Protein AF-A0A1G1E6M8-F1 (afdb_monomer_lite)

Structure (mmCIF, N/CA/C/O backbone):
data_AF-A0A1G1E6M8-F1
#
_entry.id   AF-A0A1G1E6M8-F1
#
loop_
_atom_site.group_PDB
_atom_site.id
_atom_site.type_symbol
_atom_site.label_atom_id
_atom_site.label_alt_id
_atom_site.label_comp_id
_atom_site.label_asym_id
_atom_site.label_entity_id
_atom_site.label_seq_id
_atom_site.pdbx_PDB_ins_code
_atom_site.Cartn_x
_atom_site.Cartn_y
_atom_site.Cartn_z
_atom_site.occupancy
_atom_site.B_iso_or_equiv
_atom_site.auth_seq_id
_atom_site.auth_comp_id
_atom_site.auth_asym_id
_atom_site.auth_atom_id
_atom_site.pdbx_PDB_model_num
ATOM 1 N N . MET A 1 1 ? -15.176 -53.678 15.858 1.00 48.75 1 MET A N 1
ATOM 2 C CA . MET A 1 1 ? -15.431 -52.289 15.402 1.00 48.75 1 MET A CA 1
ATOM 3 C C . MET A 1 1 ? -14.192 -51.401 15.595 1.00 48.75 1 MET A C 1
ATOM 5 O O . MET A 1 1 ? -14.237 -50.465 16.382 1.00 48.75 1 MET A O 1
ATOM 9 N N . ARG A 1 2 ? -13.054 -51.690 14.939 1.00 51.94 2 ARG A N 1
ATOM 10 C CA . ARG A 1 2 ? -11.859 -50.820 15.059 1.00 51.94 2 ARG A CA 1
ATOM 11 C C . ARG A 1 2 ? -10.856 -50.920 13.895 1.00 51.94 2 ARG A C 1
ATOM 13 O O . ARG A 1 2 ? -9.670 -50.698 14.087 1.00 51.94 2 ARG A O 1
ATOM 20 N N . THR A 1 3 ? -11.324 -51.258 12.695 1.00 49.50 3 THR A N 1
ATOM 21 C CA . THR A 1 3 ? -10.479 -51.377 11.486 1.00 49.50 3 THR A CA 1
ATOM 22 C C . THR A 1 3 ? -10.985 -50.553 10.294 1.00 49.50 3 THR A C 1
ATOM 24 O O . THR A 1 3 ? -10.216 -50.295 9.379 1.00 49.50 3 THR A O 1
ATOM 27 N N . GLY A 1 4 ? -12.228 -50.051 10.323 1.00 44.25 4 GLY A N 1
ATOM 28 C CA . GLY A 1 4 ? -12.807 -49.258 9.224 1.00 44.25 4 GLY A CA 1
ATOM 29 C C . GLY A 1 4 ? -12.427 -47.769 9.201 1.00 44.25 4 GLY A C 1
ATOM 30 O O . GLY A 1 4 ? -12.439 -47.163 8.139 1.00 44.25 4 GLY A O 1
ATOM 31 N N . GLN A 1 5 ? -12.033 -47.174 10.333 1.00 49.50 5 GLN A N 1
ATOM 32 C CA . GLN A 1 5 ? -11.779 -45.722 10.417 1.00 49.50 5 GLN A CA 1
ATOM 33 C C . GLN A 1 5 ? -10.364 -45.287 9.998 1.00 49.50 5 GLN A C 1
ATOM 35 O O . GLN A 1 5 ? -10.127 -44.101 9.793 1.00 49.50 5 GLN A O 1
ATOM 40 N N . LEU A 1 6 ? -9.421 -46.220 9.836 1.00 49.06 6 LEU A N 1
ATOM 41 C CA . LEU A 1 6 ? -8.065 -45.891 9.372 1.00 49.06 6 LEU A CA 1
ATOM 42 C C . LEU A 1 6 ? -7.964 -45.810 7.840 1.00 49.06 6 LEU A C 1
ATOM 44 O O . LEU A 1 6 ? -7.088 -45.120 7.328 1.00 49.06 6 LEU A O 1
ATOM 48 N N . ILE A 1 7 ? -8.876 -46.451 7.101 1.00 52.16 7 ILE A N 1
ATOM 49 C CA . ILE A 1 7 ? -8.830 -46.493 5.630 1.00 52.16 7 ILE A CA 1
ATOM 50 C C . ILE A 1 7 ? -9.413 -45.205 5.015 1.00 52.16 7 ILE A C 1
ATOM 52 O O . ILE A 1 7 ? -8.896 -44.717 4.010 1.00 52.16 7 ILE A O 1
ATOM 56 N N . GLU A 1 8 ? -10.396 -44.568 5.660 1.00 48.62 8 GLU A N 1
ATOM 57 C CA . GLU A 1 8 ? -10.946 -43.285 5.189 1.00 48.62 8 GLU A CA 1
ATOM 58 C C . GLU A 1 8 ? -9.974 -42.103 5.364 1.00 48.62 8 GLU A C 1
ATOM 60 O O . GLU A 1 8 ? -9.960 -41.183 4.543 1.00 48.62 8 GLU A O 1
ATOM 65 N N . GLY A 1 9 ? -9.095 -42.144 6.374 1.00 44.66 9 GLY A N 1
ATOM 66 C CA . GLY A 1 9 ? -8.091 -41.097 6.604 1.00 44.66 9 GLY A CA 1
ATOM 67 C C . GLY A 1 9 ? -6.969 -41.076 5.559 1.00 44.66 9 GLY A C 1
ATOM 68 O O . GLY A 1 9 ? -6.492 -40.006 5.177 1.00 44.66 9 GLY A O 1
ATOM 69 N N . VAL A 1 10 ? -6.577 -42.244 5.039 1.00 52.62 10 VAL A N 1
ATOM 70 C CA . VAL A 1 10 ? -5.487 -42.368 4.052 1.00 52.62 10 VAL A CA 1
ATOM 71 C C . VAL A 1 10 ? -5.951 -41.952 2.648 1.00 52.62 10 VAL A C 1
ATOM 73 O O . VAL A 1 10 ? -5.207 -41.289 1.922 1.00 52.62 10 VAL A O 1
ATOM 76 N N . GLY A 1 11 ? -7.209 -42.233 2.284 1.00 42.31 11 GLY A N 1
ATOM 77 C CA . GLY A 1 11 ? -7.783 -41.826 0.992 1.00 42.31 11 GLY A CA 1
ATOM 78 C C . GLY A 1 11 ? -7.926 -40.306 0.818 1.00 42.31 11 GLY A C 1
ATOM 79 O O . GLY A 1 11 ? -7.753 -39.780 -0.284 1.00 42.31 11 GLY A O 1
ATOM 80 N N . LEU A 1 12 ? -8.172 -39.572 1.907 1.00 49.00 12 LEU A N 1
ATOM 81 C CA . LEU A 1 12 ? -8.313 -38.109 1.896 1.00 49.00 12 LEU A CA 1
ATOM 82 C C . LEU A 1 12 ? -6.972 -37.373 1.742 1.00 49.00 12 LEU A C 1
ATOM 84 O O . LEU A 1 12 ? -6.921 -36.310 1.117 1.00 49.00 12 LEU A O 1
ATOM 88 N N . ILE A 1 13 ? -5.880 -37.961 2.238 1.00 49.50 13 ILE A N 1
ATOM 89 C CA . ILE A 1 13 ? -4.519 -37.438 2.051 1.00 49.50 13 ILE A CA 1
ATOM 90 C C . ILE A 1 13 ? -4.067 -37.653 0.598 1.00 49.50 13 ILE A C 1
ATOM 92 O O . ILE A 1 13 ? -3.530 -36.735 -0.021 1.00 49.50 13 ILE A O 1
ATOM 96 N N . PHE A 1 14 ? -4.381 -38.804 -0.006 1.00 45.44 14 PHE A N 1
ATOM 97 C CA . PHE A 1 14 ? -3.994 -39.096 -1.393 1.00 45.44 14 PHE A CA 1
ATOM 98 C C . PHE A 1 14 ? -4.741 -38.238 -2.432 1.00 45.44 14 PHE A C 1
ATOM 100 O O . PHE A 1 14 ? -4.175 -37.840 -3.456 1.00 45.44 14 PHE A O 1
ATOM 107 N N . ARG A 1 15 ? -5.995 -37.863 -2.144 1.00 48.22 15 ARG A N 1
ATOM 108 C CA . ARG A 1 15 ? -6.807 -37.012 -3.029 1.00 48.22 15 ARG A CA 1
ATOM 109 C C . ARG A 1 15 ? -6.385 -35.534 -3.009 1.00 48.22 15 ARG A C 1
ATOM 111 O O . ARG A 1 15 ? -6.604 -34.839 -3.997 1.00 48.22 15 ARG A O 1
ATOM 118 N N . ARG A 1 16 ? -5.731 -35.057 -1.937 1.00 47.66 16 ARG A N 1
ATOM 119 C CA . ARG A 1 16 ? -5.115 -33.712 -1.864 1.00 47.66 16 ARG A CA 1
ATOM 120 C C . ARG A 1 16 ? -3.721 -33.657 -2.498 1.00 47.66 16 ARG A C 1
ATOM 122 O O . ARG A 1 16 ? -3.392 -32.649 -3.118 1.00 47.66 16 ARG A O 1
ATOM 129 N N . SER A 1 17 ? -2.946 -34.739 -2.430 1.00 47.09 17 SER A N 1
ATOM 130 C CA . SER A 1 17 ? -1.613 -34.811 -3.050 1.00 47.09 17 SER A CA 1
ATOM 131 C C . SER A 1 17 ? -1.646 -34.873 -4.581 1.00 47.09 17 SER A C 1
ATOM 133 O O . SER A 1 17 ? -0.714 -34.397 -5.224 1.00 47.09 17 SER A O 1
ATOM 135 N N . SER A 1 18 ? -2.736 -35.370 -5.183 1.00 46.81 18 SER A N 1
ATOM 136 C CA . SER A 1 18 ? -2.877 -35.390 -6.650 1.00 46.81 18 SER A CA 1
ATOM 137 C C . SER A 1 18 ? -2.927 -33.988 -7.268 1.00 46.81 18 SER A C 1
ATOM 139 O O . SER A 1 18 ? -2.384 -33.797 -8.345 1.00 46.81 18 SER A O 1
ATOM 141 N N . TRP A 1 19 ? -3.478 -32.978 -6.583 1.00 49.50 19 TRP A N 1
ATOM 142 C CA . TRP A 1 19 ? -3.521 -31.600 -7.104 1.00 49.50 19 TRP A CA 1
ATOM 143 C C . TRP A 1 19 ? -2.178 -30.870 -6.986 1.00 49.50 19 TRP A C 1
ATOM 145 O O . TRP A 1 19 ? -1.848 -30.047 -7.835 1.00 49.50 19 TRP A O 1
ATOM 155 N N . VAL A 1 20 ? -1.372 -31.205 -5.973 1.00 52.78 20 VAL A N 1
ATOM 156 C CA . VAL A 1 20 ? -0.023 -30.640 -5.798 1.00 52.78 20 VAL A CA 1
ATOM 157 C C . VAL A 1 20 ? 0.948 -31.245 -6.816 1.00 52.78 20 VAL A C 1
ATOM 159 O O . VAL A 1 20 ? 1.734 -30.521 -7.418 1.00 52.78 20 VAL A O 1
ATOM 162 N N . ILE A 1 21 ? 0.839 -32.549 -7.090 1.00 53.56 21 ILE A N 1
ATOM 163 C CA . ILE A 1 21 ? 1.656 -33.227 -8.109 1.00 53.56 21 ILE A CA 1
ATOM 164 C C . ILE A 1 21 ? 1.209 -32.829 -9.530 1.00 53.56 21 ILE A C 1
ATOM 166 O O . ILE A 1 21 ? 2.061 -32.628 -10.394 1.00 53.56 21 ILE A O 1
ATOM 170 N N . PHE A 1 22 ? -0.091 -32.607 -9.769 1.00 49.53 22 PHE A N 1
ATOM 171 C CA . PHE A 1 22 ? -0.602 -32.078 -11.045 1.00 49.53 22 PHE A CA 1
ATOM 172 C C . PHE A 1 22 ? -0.176 -30.615 -11.287 1.00 49.53 22 PHE A C 1
ATOM 174 O O . PHE A 1 22 ? 0.137 -30.238 -12.411 1.00 49.53 22 PHE A O 1
ATOM 181 N N . GLY A 1 23 ? -0.066 -29.799 -10.230 1.00 48.62 23 GLY A N 1
ATOM 182 C CA . GLY A 1 23 ? 0.465 -28.432 -10.317 1.00 48.62 23 GLY A CA 1
ATOM 183 C C . GLY A 1 23 ? 1.977 -28.365 -10.572 1.00 48.62 23 GLY A C 1
ATOM 184 O O . GLY A 1 23 ? 2.436 -27.517 -11.334 1.00 48.62 23 GLY A O 1
ATOM 185 N N . ILE A 1 24 ? 2.758 -29.281 -9.989 1.00 53.19 24 ILE A N 1
ATOM 186 C CA . ILE A 1 24 ? 4.214 -29.351 -10.206 1.00 53.19 24 ILE A CA 1
ATOM 187 C C . ILE A 1 24 ? 4.537 -29.897 -11.607 1.00 53.19 24 ILE A C 1
ATOM 189 O O . ILE A 1 24 ? 5.426 -29.372 -12.272 1.00 53.19 24 ILE A O 1
ATOM 193 N N . THR A 1 25 ? 3.773 -30.874 -12.105 1.00 51.44 25 THR A N 1
ATOM 194 C CA . THR A 1 25 ? 3.967 -31.441 -13.455 1.00 51.44 25 THR A CA 1
ATOM 195 C C . THR A 1 25 ? 3.541 -30.491 -14.580 1.00 51.44 25 THR A C 1
ATOM 197 O O . THR A 1 25 ? 4.207 -30.460 -15.613 1.00 51.44 25 THR A O 1
ATOM 200 N N . LEU A 1 26 ? 2.530 -29.634 -14.377 1.00 48.28 26 LEU A N 1
ATOM 201 C CA . LEU A 1 26 ? 2.165 -28.597 -15.356 1.00 48.28 26 LEU A CA 1
ATOM 202 C C . LEU A 1 26 ? 3.203 -27.457 -15.429 1.00 48.28 26 LEU A C 1
ATOM 204 O O . LEU A 1 26 ? 3.409 -26.875 -16.492 1.00 48.28 26 LEU A O 1
ATOM 208 N N . SER A 1 27 ? 3.907 -27.183 -14.324 1.00 47.78 27 SER A N 1
ATOM 209 C CA . SER A 1 27 ? 4.988 -26.186 -14.272 1.00 47.78 27 SER A CA 1
ATOM 210 C C . SER A 1 27 ? 6.258 -26.658 -15.000 1.00 47.78 27 SER A C 1
ATOM 212 O O . SER A 1 27 ? 6.993 -25.856 -15.572 1.00 47.78 27 SER A O 1
ATOM 214 N N . SER A 1 28 ? 6.497 -27.974 -15.061 1.00 49.84 28 SER A N 1
ATOM 215 C CA . SER A 1 28 ? 7.634 -28.554 -15.791 1.00 49.84 28 SER A CA 1
ATOM 216 C C . SER A 1 28 ? 7.428 -28.630 -17.310 1.00 49.84 28 SER A C 1
ATOM 218 O O . SER A 1 28 ? 8.410 -28.659 -18.047 1.00 49.84 28 SER A O 1
ATOM 220 N N . ILE A 1 29 ? 6.182 -28.619 -17.800 1.00 48.88 29 ILE A N 1
ATOM 221 C CA . ILE A 1 29 ? 5.875 -28.674 -19.244 1.00 48.88 29 ILE A CA 1
ATOM 222 C C . ILE A 1 29 ? 6.150 -27.326 -19.940 1.00 48.88 29 ILE A C 1
ATOM 224 O O . ILE A 1 29 ? 6.486 -27.300 -21.121 1.00 48.88 29 ILE A O 1
ATOM 228 N N . PHE A 1 30 ? 6.127 -26.208 -19.207 1.00 49.06 30 PHE A N 1
ATOM 229 C CA . PHE A 1 30 ? 6.479 -24.888 -19.751 1.00 49.06 30 PHE A CA 1
ATOM 230 C C . PHE A 1 30 ? 7.990 -24.616 -19.847 1.00 49.06 30 PHE A C 1
ATOM 232 O O . PHE A 1 30 ? 8.382 -23.637 -20.478 1.00 49.06 30 PHE A O 1
ATOM 239 N N . LEU A 1 31 ? 8.845 -25.473 -19.274 1.00 52.03 31 LEU A N 1
ATOM 240 C CA . LEU A 1 31 ? 10.308 -25.322 -19.331 1.00 52.03 31 LEU A CA 1
ATOM 241 C C . LEU A 1 31 ? 10.944 -25.877 -20.618 1.00 52.03 31 LEU A C 1
ATOM 243 O O . LEU A 1 31 ? 12.135 -25.673 -20.833 1.00 52.03 31 LEU A O 1
ATOM 247 N N . PHE A 1 32 ? 10.172 -26.550 -21.479 1.00 52.19 32 PHE A N 1
ATOM 248 C CA . PHE A 1 32 ? 10.683 -27.198 -22.696 1.00 52.19 32 PHE A CA 1
ATOM 249 C C . PHE A 1 32 ? 10.074 -26.680 -24.001 1.00 52.19 32 PHE A C 1
ATOM 251 O O . PHE A 1 32 ? 10.386 -27.213 -25.064 1.00 52.19 32 PHE A O 1
ATOM 258 N N . LEU A 1 33 ? 9.236 -25.641 -23.957 1.00 45.84 33 LEU A N 1
ATOM 259 C CA . LEU A 1 33 ? 8.824 -24.978 -25.189 1.00 45.84 33 LEU A CA 1
ATOM 260 C C . LEU A 1 33 ? 9.963 -24.058 -25.647 1.00 45.84 33 LEU A C 1
ATOM 262 O O . LEU A 1 33 ? 10.323 -23.143 -24.900 1.00 45.84 33 LEU A O 1
ATOM 266 N N . PRO A 1 34 ? 10.546 -24.276 -26.840 1.00 42.47 34 PRO A N 1
ATOM 267 C CA . PRO A 1 34 ? 11.489 -23.329 -27.404 1.00 42.47 34 PRO A CA 1
ATOM 268 C C . PRO A 1 34 ? 10.757 -21.998 -27.567 1.00 42.47 34 PRO A C 1
ATOM 270 O O . PRO A 1 34 ? 9.821 -21.873 -28.354 1.00 42.47 34 PRO A O 1
ATOM 273 N N . VAL A 1 35 ? 11.149 -21.002 -26.776 1.00 51.53 35 VAL A N 1
ATOM 274 C CA . VAL A 1 35 ? 10.768 -19.623 -27.053 1.00 51.53 35 VAL A CA 1
ATOM 275 C C . VAL A 1 35 ? 11.555 -19.248 -28.294 1.00 51.53 35 VAL A C 1
ATOM 277 O O . VAL A 1 35 ? 12.783 -19.203 -28.242 1.00 51.53 35 VAL A O 1
ATOM 280 N N . GLU A 1 36 ? 10.865 -19.019 -29.409 1.00 42.00 36 GLU A N 1
ATOM 281 C CA . GLU A 1 36 ? 11.478 -18.365 -30.557 1.00 42.00 36 GLU A CA 1
ATOM 282 C C . GLU A 1 36 ? 12.110 -17.060 -30.063 1.00 42.00 36 GLU A C 1
ATOM 284 O O . GLU A 1 36 ? 11.424 -16.118 -29.660 1.00 42.00 36 GLU A O 1
ATOM 289 N N . THR A 1 37 ? 13.439 -17.013 -30.027 1.00 39.22 37 THR A N 1
ATOM 290 C CA . THR A 1 37 ? 14.177 -15.778 -29.788 1.00 39.22 37 THR A CA 1
ATOM 291 C C . THR A 1 37 ? 14.157 -14.993 -31.087 1.00 39.22 37 THR A C 1
ATOM 293 O O . THR A 1 37 ? 15.132 -14.973 -31.837 1.00 39.22 37 THR A O 1
ATOM 296 N N . ALA A 1 38 ? 13.018 -14.373 -31.374 1.00 41.62 38 ALA A N 1
ATOM 297 C CA . ALA A 1 38 ? 12.964 -13.309 -32.350 1.00 41.62 38 ALA A CA 1
ATOM 298 C C . ALA A 1 38 ? 13.755 -12.130 -31.772 1.00 41.62 38 ALA A C 1
ATOM 300 O O . ALA A 1 38 ? 13.407 -11.579 -30.724 1.00 41.62 38 ALA A O 1
ATOM 301 N N . SER A 1 39 ? 14.833 -11.722 -32.441 1.00 49.41 39 SER A N 1
ATOM 302 C CA . SER A 1 39 ? 15.303 -10.347 -32.307 1.00 49.41 39 SER A CA 1
ATOM 303 C C . SER A 1 39 ? 14.163 -9.461 -32.807 1.00 49.41 39 SER A C 1
ATOM 305 O O . SER A 1 39 ? 13.964 -9.348 -34.015 1.00 49.41 39 SER A O 1
ATOM 307 N N . HIS A 1 40 ? 13.351 -8.941 -31.887 1.00 47.78 40 HIS A N 1
ATOM 308 C CA . HIS A 1 40 ? 12.136 -8.202 -32.213 1.00 47.78 40 HIS A CA 1
ATOM 309 C C . HIS A 1 40 ? 12.465 -7.046 -33.181 1.00 47.78 40 HIS A C 1
ATOM 311 O O . HIS A 1 40 ? 13.224 -6.145 -32.798 1.00 47.78 40 HIS A O 1
ATOM 317 N N . PRO A 1 41 ? 11.930 -7.050 -34.420 1.00 53.28 41 PRO A N 1
ATOM 318 C CA . PRO A 1 41 ? 12.090 -5.958 -35.383 1.00 53.28 41 PRO A CA 1
ATOM 319 C C . PRO A 1 41 ? 11.685 -4.596 -34.801 1.00 53.28 41 PRO A C 1
ATOM 321 O O . PRO A 1 41 ? 12.176 -3.560 -35.248 1.00 53.28 41 PRO A O 1
ATOM 324 N N . GLU A 1 42 ? 10.852 -4.586 -33.753 1.00 52.50 42 GLU A N 1
ATOM 325 C CA . GLU A 1 42 ? 10.483 -3.390 -32.998 1.00 52.50 42 GLU A CA 1
ATOM 326 C C . GLU A 1 42 ? 11.688 -2.599 -32.455 1.00 52.50 42 GLU A C 1
ATOM 328 O O . GLU A 1 42 ? 11.654 -1.369 -32.479 1.00 52.50 42 GLU A O 1
ATOM 333 N N . TYR A 1 43 ? 12.778 -3.250 -32.020 1.00 53.09 43 TYR A N 1
ATOM 334 C CA . TYR A 1 43 ? 13.970 -2.537 -31.526 1.00 53.09 43 TYR A CA 1
ATOM 335 C C . TYR A 1 43 ? 14.715 -1.789 -32.638 1.00 53.09 43 TYR A C 1
ATOM 337 O O . TYR A 1 43 ? 15.303 -0.736 -32.384 1.00 53.09 43 TYR A O 1
ATOM 345 N N . ALA A 1 44 ? 14.676 -2.310 -33.868 1.00 56.97 44 ALA A N 1
ATOM 346 C CA . ALA A 1 44 ? 15.261 -1.653 -35.034 1.00 56.97 44 ALA A CA 1
ATOM 347 C C . ALA A 1 44 ? 14.402 -0.463 -35.500 1.00 56.97 44 ALA A C 1
ATOM 349 O O . ALA A 1 44 ? 14.946 0.563 -35.900 1.00 56.97 44 ALA A O 1
ATOM 350 N N . ILE A 1 45 ? 13.072 -0.560 -35.377 1.00 60.69 45 ILE A N 1
ATOM 351 C CA . ILE A 1 45 ? 12.128 0.505 -35.757 1.00 60.69 45 ILE A CA 1
ATOM 352 C C . ILE A 1 45 ? 12.161 1.684 -34.764 1.00 60.69 45 ILE A C 1
ATOM 354 O O . ILE A 1 45 ? 11.980 2.832 -35.170 1.00 60.69 45 ILE A O 1
ATOM 358 N N . GLN A 1 46 ? 12.451 1.446 -33.477 1.00 61.34 46 GLN A N 1
ATOM 359 C CA . GLN A 1 46 ? 12.445 2.488 -32.434 1.00 61.34 46 GLN A CA 1
ATOM 360 C C . GLN A 1 46 ? 13.436 3.637 -32.661 1.00 61.34 46 GLN A C 1
ATOM 362 O O . GLN A 1 46 ? 13.202 4.749 -32.187 1.00 61.34 46 GLN A O 1
ATOM 367 N N . THR A 1 47 ? 14.548 3.399 -33.355 1.00 67.81 47 THR A N 1
ATOM 368 C CA . THR A 1 47 ? 15.561 4.443 -33.578 1.00 67.81 47 THR A CA 1
ATOM 369 C C . THR A 1 47 ? 15.207 5.353 -34.758 1.00 67.81 47 THR A C 1
ATOM 371 O O . THR A 1 47 ? 15.735 6.466 -34.854 1.00 67.81 47 THR A O 1
ATOM 374 N N . ASN A 1 48 ? 14.317 4.895 -35.651 1.00 75.88 48 ASN A N 1
ATOM 375 C CA . ASN A 1 48 ? 14.030 5.507 -36.950 1.00 75.88 48 ASN A CA 1
ATOM 376 C C . ASN A 1 48 ? 15.314 5.879 -37.729 1.00 75.88 48 ASN A C 1
ATOM 378 O O . ASN A 1 48 ? 15.354 6.889 -38.431 1.00 75.88 48 ASN A O 1
ATOM 382 N N . GLN A 1 49 ? 16.393 5.110 -37.533 1.00 78.88 49 GLN A N 1
ATOM 383 C CA . GLN A 1 49 ? 17.674 5.282 -38.219 1.00 78.88 49 GLN A CA 1
ATOM 384 C C . GLN A 1 49 ? 17.825 4.219 -39.315 1.00 78.88 49 GLN A C 1
ATOM 386 O O . GLN A 1 49 ? 17.366 3.089 -39.126 1.00 78.88 49 GLN A O 1
ATOM 391 N N . PRO A 1 50 ? 18.488 4.534 -40.443 1.00 84.00 50 PRO A N 1
ATOM 392 C CA . PRO A 1 50 ? 18.836 3.520 -41.432 1.00 84.00 50 PRO A CA 1
ATOM 393 C C . PRO A 1 50 ? 19.827 2.506 -40.835 1.00 84.00 50 PRO A C 1
ATOM 395 O O . PRO A 1 50 ? 20.560 2.822 -39.894 1.00 84.00 50 PRO A O 1
ATOM 398 N N . CYS A 1 51 ? 19.883 1.289 -41.384 1.00 82.81 51 CYS A N 1
ATOM 399 C CA . CYS A 1 51 ? 20.735 0.211 -40.865 1.00 82.81 51 CYS A CA 1
ATOM 400 C C . CYS A 1 51 ? 22.227 0.593 -40.800 1.00 82.81 51 CYS A C 1
ATOM 402 O O . CYS A 1 51 ? 22.899 0.268 -39.817 1.00 82.81 51 CYS A O 1
ATOM 404 N N . GLU A 1 52 ? 22.714 1.365 -41.776 1.00 84.12 52 GLU A N 1
ATOM 405 C CA . GLU A 1 52 ? 24.074 1.933 -41.809 1.00 84.12 52 GLU A CA 1
ATOM 406 C C . GLU A 1 52 ? 24.391 2.857 -40.616 1.00 84.12 52 GLU A C 1
ATOM 408 O O . GLU A 1 52 ? 25.552 3.068 -40.269 1.00 84.12 52 GLU A O 1
ATOM 413 N N . GLY A 1 53 ? 23.368 3.379 -39.929 1.00 83.62 53 GLY A N 1
ATOM 414 C CA . GLY A 1 53 ? 23.536 4.183 -38.720 1.00 83.62 53 GLY A CA 1
ATOM 415 C C . GLY A 1 53 ? 24.164 3.396 -37.565 1.00 83.62 53 GLY A C 1
ATOM 416 O O . GLY A 1 53 ? 24.899 3.971 -36.762 1.00 83.62 53 GLY A O 1
ATOM 417 N N . CYS A 1 54 ? 23.946 2.078 -37.508 1.00 83.69 54 CYS A N 1
ATOM 418 C CA . CYS A 1 54 ? 24.452 1.200 -36.445 1.00 83.69 54 CYS A CA 1
ATOM 419 C C . CYS A 1 54 ? 25.390 0.090 -36.950 1.00 83.69 54 CYS A C 1
ATOM 421 O O . CYS A 1 54 ? 26.222 -0.397 -36.182 1.00 83.69 54 CYS A O 1
ATOM 423 N N . HIS A 1 55 ? 25.281 -0.308 -38.217 1.00 86.50 55 HIS A N 1
ATOM 424 C CA . HIS A 1 55 ? 26.056 -1.393 -38.820 1.00 86.50 55 HIS A CA 1
ATOM 425 C C . HIS A 1 55 ? 27.065 -0.865 -39.843 1.00 86.50 55 HIS A C 1
ATOM 427 O O . HIS A 1 55 ? 26.887 0.209 -40.409 1.00 86.50 55 HIS A O 1
ATOM 433 N N . ILE A 1 56 ? 28.146 -1.620 -40.063 1.00 87.69 56 ILE A N 1
ATOM 434 C CA . ILE A 1 56 ? 29.089 -1.343 -41.160 1.00 87.69 56 ILE A CA 1
ATOM 435 C C . ILE A 1 56 ? 28.449 -1.690 -42.515 1.00 87.69 56 ILE A C 1
ATOM 437 O O . ILE A 1 56 ? 28.695 -1.001 -43.500 1.00 87.69 56 ILE A O 1
ATOM 441 N N . ASP A 1 57 ? 27.629 -2.745 -42.557 1.00 84.56 57 ASP A N 1
ATOM 442 C CA . ASP A 1 57 ? 26.896 -3.164 -43.753 1.00 84.56 57 ASP A CA 1
ATOM 443 C C . ASP A 1 57 ? 25.599 -2.338 -43.919 1.00 84.56 57 ASP A C 1
ATOM 445 O O . ASP A 1 57 ? 24.758 -2.346 -43.009 1.00 84.56 57 ASP A O 1
ATOM 449 N N . PRO A 1 58 ? 25.392 -1.655 -45.064 1.00 82.19 58 PRO A N 1
ATOM 450 C CA . PRO A 1 58 ? 24.150 -0.942 -45.364 1.00 82.19 58 PRO A CA 1
ATOM 451 C C . PRO A 1 58 ? 22.904 -1.839 -45.395 1.00 82.19 58 PRO A C 1
ATOM 453 O O . PRO A 1 58 ? 21.803 -1.359 -45.128 1.00 82.19 58 PRO A O 1
ATOM 456 N N . GLY A 1 59 ? 23.064 -3.135 -45.689 1.00 77.81 59 GLY A N 1
ATOM 457 C CA . GLY A 1 59 ? 21.994 -4.137 -45.646 1.00 77.81 59 GLY A CA 1
ATOM 458 C C . GLY A 1 59 ? 21.553 -4.525 -44.228 1.00 77.81 59 GLY A C 1
ATOM 459 O O . GLY A 1 59 ? 20.545 -5.215 -44.073 1.00 77.81 59 GLY A O 1
ATOM 460 N N . GLY A 1 60 ? 22.265 -4.058 -43.195 1.00 74.94 60 GLY A N 1
ATOM 461 C CA . GLY A 1 60 ? 22.020 -4.405 -41.798 1.00 74.94 60 GLY A CA 1
ATOM 462 C C . GLY A 1 60 ? 22.572 -5.776 -41.402 1.00 74.94 60 GLY A C 1
ATOM 463 O O . GLY A 1 60 ? 22.984 -6.583 -42.230 1.00 74.94 60 GLY A O 1
ATOM 464 N N . GLY A 1 61 ? 22.599 -6.042 -40.094 1.00 69.88 61 GLY A N 1
ATOM 465 C CA . GLY A 1 61 ? 23.254 -7.240 -39.564 1.00 69.88 61 GLY A CA 1
ATOM 466 C C . GLY A 1 61 ? 24.787 -7.150 -39.615 1.00 69.88 61 GLY A C 1
ATOM 467 O O . GLY A 1 61 ? 25.372 -6.149 -40.023 1.00 69.88 61 GLY A O 1
ATOM 468 N N . GLY A 1 62 ? 25.474 -8.170 -39.100 1.00 77.31 62 GLY A N 1
ATOM 469 C CA . GLY A 1 62 ? 26.941 -8.178 -39.050 1.00 77.31 62 GLY A CA 1
ATOM 470 C C . GLY A 1 62 ? 27.546 -7.211 -38.018 1.00 77.31 62 GLY A C 1
ATOM 471 O O . GLY A 1 62 ? 26.946 -6.924 -36.981 1.00 77.31 62 GLY A O 1
ATOM 472 N N . ILE A 1 63 ? 28.778 -6.755 -38.269 1.00 87.88 63 ILE A N 1
ATOM 473 C CA . ILE A 1 63 ? 29.601 -6.004 -37.305 1.00 87.88 63 ILE A CA 1
ATOM 474 C C . ILE A 1 63 ? 29.042 -4.585 -37.096 1.00 87.88 63 ILE A C 1
ATOM 476 O O . ILE A 1 63 ? 28.724 -3.876 -38.054 1.00 87.88 63 ILE A O 1
ATOM 480 N N . LEU A 1 64 ? 28.947 -4.165 -35.831 1.00 87.44 64 LEU A N 1
ATOM 481 C CA . LEU A 1 64 ? 28.520 -2.817 -35.453 1.00 87.44 64 LEU A CA 1
ATOM 482 C C . LEU A 1 64 ? 29.618 -1.786 -35.739 1.00 87.44 64 LEU A C 1
ATOM 484 O O . LEU A 1 64 ? 30.803 -2.041 -35.520 1.00 87.44 64 LEU A O 1
ATOM 488 N N . ASN A 1 65 ? 29.212 -0.595 -36.178 1.00 90.00 65 ASN A N 1
ATOM 489 C CA . ASN A 1 65 ? 30.102 0.563 -36.234 1.00 90.00 65 ASN A CA 1
ATOM 490 C C . ASN A 1 65 ? 30.250 1.199 -34.828 1.00 90.00 65 ASN A C 1
ATOM 492 O O . ASN A 1 65 ? 29.647 0.746 -33.853 1.00 90.00 65 ASN A O 1
ATOM 496 N N . SER A 1 66 ? 31.043 2.266 -34.688 1.00 90.06 66 SER A N 1
ATOM 497 C CA . SER A 1 66 ? 31.268 2.923 -33.386 1.00 90.06 66 SER A CA 1
ATOM 498 C C . SER A 1 66 ? 29.988 3.491 -32.755 1.00 90.06 66 SER A C 1
ATOM 500 O O . SER A 1 66 ? 29.855 3.489 -31.528 1.00 90.06 66 SER A O 1
ATOM 502 N N . THR A 1 67 ? 29.031 3.934 -33.573 1.00 87.94 67 THR A N 1
ATOM 503 C CA . THR A 1 67 ? 27.711 4.413 -33.142 1.00 87.94 67 THR A CA 1
ATOM 504 C C . THR A 1 67 ? 26.860 3.258 -32.621 1.00 87.94 67 THR A C 1
ATOM 506 O O . THR A 1 67 ? 26.337 3.343 -31.510 1.00 87.94 67 THR A O 1
ATOM 509 N N . GLY A 1 68 ? 26.779 2.151 -33.361 1.00 87.12 68 GLY A N 1
ATOM 510 C CA . GLY A 1 68 ? 26.078 0.937 -32.941 1.00 87.12 68 GLY A CA 1
ATOM 511 C C . GLY A 1 68 ? 26.675 0.326 -31.672 1.00 87.12 68 GLY A C 1
ATOM 512 O O . GLY A 1 68 ? 25.944 -0.059 -30.758 1.00 87.12 68 GLY A O 1
ATOM 513 N N . GLU A 1 69 ? 28.003 0.327 -31.550 1.00 88.44 69 GLU A N 1
ATOM 514 C CA . GLU A 1 69 ? 28.702 -0.132 -30.349 1.00 88.44 69 GLU A CA 1
ATOM 515 C C . GLU A 1 69 ? 28.413 0.779 -29.144 1.00 88.44 69 GLU A C 1
ATOM 517 O O . GLU A 1 69 ? 28.154 0.304 -28.034 1.00 88.44 69 GLU A O 1
ATOM 522 N N . ALA A 1 70 ? 28.380 2.099 -29.349 1.00 86.56 70 ALA A N 1
ATOM 523 C CA . ALA A 1 70 ? 27.996 3.054 -28.313 1.00 86.56 70 ALA A CA 1
ATOM 524 C C . ALA A 1 70 ? 26.517 2.911 -27.911 1.00 86.56 70 ALA A C 1
ATOM 526 O O . ALA A 1 70 ? 26.203 2.996 -26.725 1.00 86.56 70 ALA A O 1
ATOM 527 N N . PHE A 1 71 ? 25.616 2.645 -28.859 1.00 84.38 71 PHE A N 1
ATOM 528 C CA . PHE A 1 71 ? 24.205 2.361 -28.593 1.00 84.38 71 PHE A CA 1
ATOM 529 C C . PHE A 1 71 ? 24.041 1.086 -27.754 1.00 84.38 71 PHE A C 1
ATOM 531 O O . PHE A 1 71 ? 23.375 1.109 -26.716 1.00 84.38 71 PHE A O 1
ATOM 538 N N . ARG A 1 72 ? 24.727 0.001 -28.138 1.00 82.69 72 ARG A N 1
ATOM 539 C CA . ARG A 1 72 ? 24.732 -1.282 -27.420 1.00 82.69 72 ARG A CA 1
ATOM 540 C C . ARG A 1 72 ? 25.270 -1.140 -25.995 1.00 82.69 72 ARG A C 1
ATOM 542 O O . ARG A 1 72 ? 24.620 -1.545 -25.031 1.00 82.69 72 ARG A O 1
ATOM 549 N N . THR A 1 73 ? 26.440 -0.523 -25.837 1.00 83.00 73 THR A N 1
ATOM 550 C CA . THR A 1 73 ? 27.126 -0.396 -24.534 1.00 83.00 73 THR A CA 1
ATOM 551 C C . THR A 1 73 ? 26.483 0.628 -23.591 1.00 83.00 73 THR A C 1
ATOM 553 O O . THR A 1 73 ? 26.665 0.542 -22.370 1.00 83.00 73 THR A O 1
ATOM 556 N N . ARG A 1 74 ? 25.698 1.579 -24.122 1.00 83.81 74 ARG A N 1
ATOM 557 C CA . ARG A 1 74 ? 24.996 2.619 -23.344 1.00 83.81 74 ARG A CA 1
ATOM 558 C C . ARG A 1 74 ? 23.496 2.366 -23.180 1.00 83.81 74 ARG A C 1
ATOM 560 O O . ARG A 1 74 ? 22.746 3.286 -22.861 1.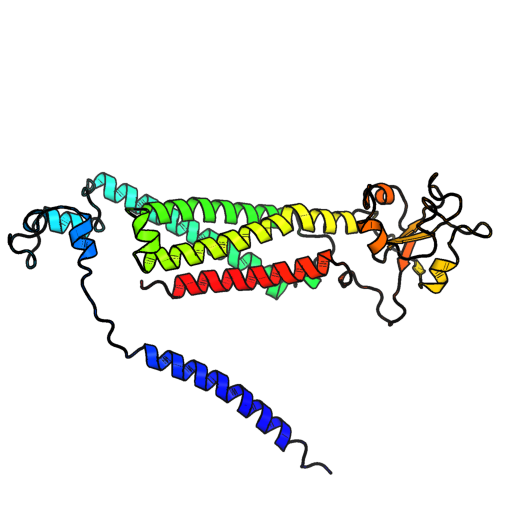00 83.81 74 ARG A O 1
ATOM 567 N N . GLY A 1 75 ? 23.066 1.111 -23.320 1.00 73.75 75 GLY A N 1
ATOM 568 C CA . GLY A 1 75 ? 21.739 0.671 -22.887 1.00 73.75 75 GLY A CA 1
ATOM 569 C C . GLY A 1 75 ? 20.629 0.826 -23.925 1.00 73.75 75 GLY A C 1
ATOM 570 O O . GLY A 1 75 ? 19.481 1.004 -23.528 1.00 73.75 75 GLY A O 1
ATOM 571 N N . HIS A 1 76 ? 20.962 0.735 -25.217 1.00 77.25 76 HIS A N 1
ATOM 572 C CA . HIS A 1 76 ? 20.017 0.664 -26.338 1.00 77.25 76 HIS A CA 1
ATOM 573 C C . HIS A 1 76 ? 19.007 1.824 -26.373 1.00 77.25 76 HIS A C 1
ATOM 575 O O . HIS A 1 76 ? 17.827 1.627 -26.656 1.00 77.25 76 HIS A O 1
ATOM 581 N N . ARG A 1 77 ? 19.460 3.047 -26.060 1.00 75.50 77 ARG A N 1
ATOM 582 C CA . ARG A 1 77 ? 18.640 4.265 -26.148 1.00 75.50 77 ARG A CA 1
ATOM 583 C C . ARG A 1 77 ? 19.132 5.216 -27.214 1.00 75.50 77 ARG A C 1
ATOM 585 O O . ARG A 1 77 ? 20.334 5.453 -27.338 1.00 75.50 77 ARG A O 1
ATOM 592 N N . TRP A 1 78 ? 18.171 5.795 -27.923 1.00 76.31 78 TRP A N 1
ATOM 593 C CA . TRP A 1 78 ? 18.389 6.814 -28.935 1.00 76.31 78 TRP A CA 1
ATOM 594 C C . TRP A 1 78 ? 17.703 8.131 -28.527 1.00 76.31 78 TRP A C 1
ATOM 596 O O . TRP A 1 78 ? 16.572 8.076 -28.043 1.00 76.31 78 TRP A O 1
ATOM 606 N N . PRO A 1 79 ? 18.335 9.307 -28.716 1.00 84.50 79 PRO A N 1
ATOM 607 C CA . PRO A 1 79 ? 19.722 9.506 -29.148 1.00 84.50 79 PRO A CA 1
ATOM 608 C C . PRO A 1 79 ? 20.732 8.992 -28.110 1.00 84.50 79 PRO A C 1
ATOM 610 O O . PRO A 1 79 ? 20.455 8.978 -26.910 1.00 84.50 79 PRO A O 1
ATOM 613 N N . ILE A 1 80 ? 21.909 8.556 -28.571 1.00 84.56 80 ILE A N 1
ATOM 614 C CA . ILE A 1 80 ? 22.925 7.947 -27.700 1.00 84.56 80 ILE A CA 1
ATOM 615 C C . ILE A 1 80 ? 23.434 8.995 -26.695 1.00 84.56 80 ILE A C 1
ATOM 617 O O . ILE A 1 80 ? 24.006 10.010 -27.105 1.00 84.56 80 ILE A O 1
ATOM 621 N N . PRO A 1 81 ? 23.301 8.765 -25.377 1.00 83.75 81 PRO A N 1
ATOM 622 C CA . PRO A 1 81 ? 23.783 9.710 -24.381 1.00 83.75 81 PRO A CA 1
ATOM 623 C C . PRO A 1 81 ? 25.310 9.828 -24.420 1.00 83.75 81 PRO A C 1
ATOM 625 O O . PRO A 1 81 ? 26.032 8.860 -24.693 1.00 83.75 81 PRO A O 1
ATOM 628 N N . THR A 1 82 ? 25.830 11.013 -24.086 1.00 87.81 82 THR A N 1
ATOM 629 C CA . THR A 1 82 ? 27.275 11.202 -23.880 1.00 87.81 82 THR A CA 1
ATOM 630 C C . THR A 1 82 ? 27.768 10.293 -22.751 1.00 87.81 82 THR A C 1
ATOM 632 O O . THR A 1 82 ? 27.011 9.960 -21.839 1.00 87.81 82 THR A O 1
ATOM 635 N N . ALA A 1 83 ? 29.047 9.898 -22.769 1.00 84.19 83 ALA A N 1
ATOM 636 C CA . ALA A 1 83 ? 29.594 8.987 -21.756 1.00 84.19 83 ALA A CA 1
ATOM 637 C C . ALA A 1 83 ? 29.366 9.499 -20.320 1.00 84.19 83 ALA A C 1
ATOM 639 O O . ALA A 1 83 ? 28.942 8.743 -19.449 1.00 84.19 83 ALA A O 1
ATOM 640 N N . ARG A 1 84 ? 29.561 10.807 -20.093 1.00 86.06 84 ARG A N 1
ATOM 641 C CA . ARG A 1 84 ? 29.288 11.455 -18.804 1.00 86.06 84 ARG A CA 1
ATOM 642 C C . ARG A 1 84 ? 27.809 11.358 -18.426 1.00 86.06 84 ARG A C 1
ATOM 644 O O . ARG A 1 84 ? 27.511 10.957 -17.306 1.00 86.06 84 ARG A O 1
ATOM 651 N N . ALA A 1 85 ? 26.896 11.701 -19.337 1.00 83.00 85 ALA A N 1
ATOM 652 C CA . ALA A 1 85 ? 25.457 11.629 -19.077 1.00 83.00 85 ALA A CA 1
ATOM 653 C C . ALA A 1 85 ? 25.001 10.193 -18.769 1.00 83.00 85 ALA A C 1
ATOM 655 O O . ALA A 1 85 ? 24.256 9.982 -17.815 1.00 83.00 85 ALA A O 1
ATOM 656 N N . TYR A 1 86 ? 25.519 9.205 -19.506 1.00 84.38 86 TYR A N 1
ATOM 657 C CA . TYR A 1 86 ? 25.244 7.788 -19.275 1.00 84.38 86 TYR A CA 1
ATOM 658 C C . TYR A 1 86 ? 25.697 7.320 -17.886 1.00 84.38 86 TYR A C 1
ATOM 660 O O . TYR A 1 86 ? 24.927 6.668 -17.185 1.00 84.38 86 TYR A O 1
ATOM 668 N N . ILE A 1 87 ? 26.913 7.679 -17.453 1.00 87.00 87 ILE A N 1
ATOM 669 C CA . ILE A 1 87 ? 27.425 7.312 -16.122 1.00 87.00 87 ILE A CA 1
ATOM 670 C C . ILE A 1 87 ? 26.533 7.895 -15.021 1.00 87.00 87 ILE A C 1
ATOM 672 O O . ILE A 1 87 ? 26.124 7.167 -14.120 1.00 87.00 87 ILE A O 1
ATOM 676 N N . TRP A 1 88 ? 26.181 9.182 -15.112 1.00 87.12 88 TRP A N 1
ATOM 677 C CA . TRP A 1 88 ? 25.290 9.821 -14.138 1.00 87.12 88 TRP A CA 1
ATOM 678 C C . TRP A 1 88 ? 23.914 9.162 -14.094 1.00 87.12 88 TRP A C 1
ATOM 680 O O . TRP A 1 88 ? 23.424 8.841 -13.012 1.00 87.12 88 TRP A O 1
ATOM 690 N N . GLN A 1 89 ? 23.314 8.910 -15.258 1.00 85.50 89 GLN A N 1
ATOM 691 C CA . GLN A 1 89 ? 22.026 8.234 -15.355 1.00 85.50 89 GLN A CA 1
ATOM 692 C C . GLN A 1 89 ? 22.087 6.821 -14.766 1.00 85.50 89 GLN A C 1
ATOM 694 O O . GLN A 1 89 ? 21.184 6.432 -14.031 1.00 85.50 89 GLN A O 1
ATOM 699 N N . ARG A 1 90 ? 23.159 6.070 -15.034 1.00 87.50 90 ARG A N 1
ATOM 700 C CA . ARG A 1 90 ? 23.361 4.719 -14.504 1.00 87.50 90 ARG A CA 1
ATOM 701 C C . ARG A 1 90 ? 23.515 4.717 -12.985 1.00 87.50 90 ARG A C 1
ATOM 703 O O . ARG A 1 90 ? 22.868 3.911 -12.323 1.00 87.50 90 ARG A O 1
ATOM 710 N N . CYS A 1 91 ? 24.327 5.618 -12.430 1.00 91.12 91 CYS A N 1
ATOM 711 C CA . CYS A 1 91 ? 24.472 5.765 -10.981 1.00 91.12 91 CYS A CA 1
ATOM 712 C C . CYS A 1 91 ? 23.132 6.125 -10.332 1.00 91.12 91 CYS A C 1
ATOM 714 O O . CYS A 1 91 ? 22.726 5.476 -9.374 1.00 91.12 91 CYS A O 1
ATOM 716 N N . LEU A 1 92 ? 22.408 7.095 -10.899 1.00 90.50 92 LEU A N 1
ATOM 717 C CA . LEU A 1 92 ? 21.094 7.498 -10.403 1.00 90.50 92 LEU A CA 1
ATOM 718 C C . LEU A 1 92 ? 20.084 6.343 -10.457 1.00 90.50 92 LEU A C 1
ATOM 720 O O . LEU A 1 92 ? 19.416 6.076 -9.464 1.00 90.50 92 LEU A O 1
ATOM 724 N N . GLN A 1 93 ? 19.998 5.620 -11.576 1.00 89.81 93 GLN A N 1
ATOM 725 C CA . GLN A 1 93 ? 19.115 4.459 -11.722 1.00 89.81 93 GLN A CA 1
ATOM 726 C C . GLN A 1 93 ? 19.453 3.347 -10.730 1.00 89.81 93 GLN A C 1
ATOM 728 O O . GLN A 1 93 ? 18.539 2.754 -10.162 1.00 89.81 93 GLN A O 1
ATOM 733 N N . LEU A 1 94 ? 20.739 3.088 -10.484 1.00 93.38 94 LEU A N 1
ATOM 734 C CA . LEU A 1 94 ? 21.170 2.114 -9.486 1.00 93.38 94 LEU A CA 1
ATOM 735 C C . LEU A 1 94 ? 20.756 2.546 -8.075 1.00 93.38 94 LEU A C 1
ATOM 737 O O . LEU A 1 94 ? 20.187 1.747 -7.337 1.00 93.38 94 LEU A O 1
ATOM 741 N N . THR A 1 95 ? 20.986 3.810 -7.713 1.00 94.38 95 THR A N 1
ATOM 742 C CA . THR A 1 95 ? 20.591 4.353 -6.407 1.00 94.38 95 THR A CA 1
ATOM 743 C C . THR A 1 95 ? 19.076 4.310 -6.217 1.00 94.38 95 THR A C 1
ATOM 745 O O . THR A 1 95 ? 18.600 3.836 -5.188 1.00 94.38 95 THR A O 1
ATOM 748 N N . VAL A 1 96 ? 18.302 4.753 -7.210 1.00 96.44 96 VAL A N 1
ATOM 749 C CA . VAL A 1 96 ? 16.834 4.727 -7.151 1.00 96.44 96 VAL A CA 1
ATOM 750 C C . VAL A 1 96 ? 16.310 3.289 -7.121 1.00 96.44 96 VAL A C 1
ATOM 752 O O . VAL A 1 96 ? 15.397 2.994 -6.355 1.00 96.44 96 VAL A O 1
ATOM 755 N N . GLY A 1 97 ? 16.909 2.382 -7.896 1.00 94.44 97 GLY A N 1
ATOM 756 C CA . GLY A 1 97 ? 16.595 0.953 -7.876 1.00 94.44 97 GLY A CA 1
ATOM 757 C C . GLY A 1 97 ? 16.843 0.319 -6.509 1.00 94.44 97 GLY A C 1
ATOM 758 O O . GLY A 1 97 ? 15.982 -0.393 -5.995 1.00 94.44 97 GLY A O 1
ATOM 759 N N . TRP A 1 98 ? 17.978 0.636 -5.881 1.00 97.38 98 TRP A N 1
ATOM 760 C CA . TRP A 1 98 ? 18.294 0.183 -4.528 1.00 97.38 98 TRP A CA 1
ATOM 761 C C . TRP A 1 98 ? 17.297 0.724 -3.498 1.00 97.38 98 TRP A C 1
ATOM 763 O O . TRP A 1 98 ? 16.780 -0.050 -2.695 1.00 97.38 98 TRP A O 1
ATOM 773 N N . LEU A 1 99 ? 16.964 2.020 -3.555 1.00 97.19 99 LEU A N 1
ATOM 774 C CA . LEU A 1 99 ? 15.963 2.630 -2.671 1.00 97.19 99 LEU A CA 1
ATOM 775 C C . LEU A 1 99 ? 14.581 1.988 -2.840 1.00 97.19 99 LEU A C 1
ATOM 777 O O . LEU A 1 99 ? 13.917 1.701 -1.844 1.00 97.19 99 LEU A O 1
ATOM 781 N N . HIS A 1 100 ? 14.163 1.729 -4.082 1.00 97.62 100 HIS A N 1
ATOM 782 C CA . HIS A 1 100 ? 12.903 1.050 -4.378 1.00 97.62 100 HIS A CA 1
ATOM 783 C C . HIS A 1 100 ? 12.873 -0.349 -3.757 1.00 97.62 100 HIS A C 1
ATOM 785 O O . HIS A 1 100 ? 11.922 -0.697 -3.060 1.00 97.62 100 HIS A O 1
ATOM 791 N N . LEU A 1 101 ? 13.932 -1.138 -3.965 1.00 96.00 101 LEU A N 1
ATOM 792 C CA . LEU A 1 101 ? 14.032 -2.495 -3.434 1.00 96.00 101 LEU A CA 1
ATOM 793 C C . LEU A 1 101 ? 14.075 -2.506 -1.901 1.00 96.00 101 LEU A C 1
ATOM 795 O O . LEU A 1 101 ? 13.353 -3.279 -1.277 1.00 96.00 101 LEU A O 1
ATOM 799 N N . ALA A 1 102 ? 14.871 -1.629 -1.288 1.00 97.31 102 ALA A N 1
ATOM 800 C CA . ALA A 1 102 ? 14.956 -1.510 0.164 1.00 97.31 102 ALA A CA 1
ATOM 801 C C . ALA A 1 102 ? 13.593 -1.153 0.777 1.00 97.31 102 ALA A C 1
ATOM 803 O O . ALA A 1 102 ? 13.163 -1.788 1.741 1.00 97.31 102 ALA A O 1
ATOM 804 N N . ALA A 1 103 ? 12.875 -0.194 0.182 1.00 97.75 103 ALA A N 1
ATOM 805 C CA . ALA A 1 103 ? 11.525 0.161 0.607 1.00 97.75 103 ALA A CA 1
ATOM 806 C C . ALA A 1 103 ? 10.524 -0.985 0.388 1.00 97.75 103 ALA A C 1
ATOM 808 O O . ALA A 1 103 ? 9.667 -1.200 1.241 1.00 97.75 103 ALA A O 1
ATOM 809 N N . ALA A 1 104 ? 10.646 -1.754 -0.701 1.00 96.12 104 ALA A N 1
ATOM 810 C CA . ALA A 1 104 ? 9.791 -2.910 -0.974 1.00 96.12 104 ALA A CA 1
ATOM 811 C C . ALA A 1 104 ? 9.976 -4.011 0.077 1.00 96.12 104 ALA A C 1
ATOM 813 O O . ALA A 1 104 ? 8.992 -4.527 0.603 1.00 96.12 104 ALA A O 1
ATOM 814 N N . VAL A 1 105 ? 11.228 -4.335 0.419 1.00 96.81 105 VAL A N 1
ATOM 815 C CA . VAL A 1 105 ? 11.569 -5.332 1.445 1.00 96.81 105 VAL A CA 1
ATOM 816 C C . VAL A 1 105 ? 11.061 -4.893 2.817 1.00 96.81 105 VAL A C 1
ATOM 818 O O . VAL A 1 105 ? 10.398 -5.669 3.501 1.00 96.81 105 VAL A O 1
ATOM 821 N N . ALA A 1 106 ? 11.317 -3.640 3.195 1.00 96.12 106 ALA A N 1
ATOM 822 C CA . ALA A 1 106 ? 10.819 -3.036 4.429 1.00 96.12 106 ALA A CA 1
ATOM 823 C C . ALA A 1 106 ? 9.285 -3.112 4.534 1.00 96.12 106 ALA A C 1
ATOM 825 O O . ALA A 1 106 ? 8.730 -3.555 5.542 1.00 96.12 106 ALA A O 1
ATOM 826 N N . TRP A 1 107 ? 8.595 -2.723 3.463 1.00 94.94 107 TRP A N 1
ATOM 827 C CA . TRP A 1 107 ? 7.141 -2.659 3.413 1.00 94.94 107 TRP A CA 1
ATOM 828 C C . TRP A 1 107 ? 6.484 -4.049 3.423 1.00 94.94 107 TRP A C 1
ATOM 830 O O . TRP A 1 107 ? 5.577 -4.297 4.220 1.00 94.94 107 TRP A O 1
ATOM 840 N N . LEU A 1 108 ? 6.984 -4.988 2.611 1.00 94.88 108 LEU A N 1
ATOM 841 C CA . LEU A 1 108 ? 6.526 -6.381 2.616 1.00 94.88 108 LEU A CA 1
ATOM 842 C C . LEU A 1 108 ? 6.811 -7.054 3.965 1.00 94.88 108 LEU A C 1
ATOM 844 O O . LEU A 1 108 ? 5.954 -7.761 4.495 1.00 94.88 108 LEU A O 1
ATOM 848 N N . GLY A 1 109 ? 7.983 -6.793 4.549 1.00 93.19 109 GLY A N 1
ATOM 849 C CA . GLY A 1 109 ? 8.362 -7.281 5.872 1.00 93.19 109 GLY A CA 1
ATOM 850 C C . GLY A 1 109 ? 7.399 -6.816 6.963 1.00 93.19 109 GLY A C 1
ATOM 851 O O . GLY A 1 109 ? 6.966 -7.629 7.775 1.00 93.19 109 GLY A O 1
ATOM 852 N N . ALA A 1 110 ? 6.987 -5.545 6.946 1.00 91.00 110 ALA A N 1
ATOM 853 C CA . ALA A 1 110 ? 6.003 -5.019 7.893 1.00 91.00 110 ALA A CA 1
ATOM 854 C C . ALA A 1 110 ? 4.624 -5.684 7.743 1.00 91.00 110 ALA A C 1
ATOM 856 O O . ALA A 1 110 ? 3.987 -6.021 8.745 1.00 91.00 110 ALA A O 1
ATOM 857 N N . ILE A 1 111 ? 4.174 -5.932 6.508 1.00 90.94 111 ILE A N 1
ATOM 858 C CA . ILE A 1 111 ? 2.928 -6.671 6.262 1.00 90.94 111 ILE A CA 1
ATOM 859 C C . ILE A 1 111 ? 3.036 -8.086 6.822 1.00 90.94 111 ILE A C 1
ATOM 861 O O . ILE A 1 111 ? 2.162 -8.505 7.580 1.00 90.94 111 ILE A O 1
ATOM 865 N N . LEU A 1 112 ? 4.103 -8.814 6.494 1.00 91.19 112 LEU A N 1
ATOM 866 C CA . LEU A 1 112 ? 4.306 -10.178 6.979 1.00 91.19 112 LEU A CA 1
ATOM 867 C C . LEU A 1 112 ? 4.409 -10.227 8.506 1.00 91.19 112 LEU A C 1
ATOM 869 O O . LEU A 1 112 ? 3.781 -11.082 9.120 1.00 91.19 112 LEU A O 1
ATOM 873 N N . PHE A 1 113 ? 5.115 -9.283 9.128 1.00 88.62 113 PHE A N 1
ATOM 874 C CA . PHE A 1 113 ? 5.222 -9.171 10.583 1.00 88.62 113 PHE A CA 1
ATOM 875 C C . PHE A 1 113 ? 3.842 -9.053 11.248 1.00 88.62 113 PHE A C 1
ATOM 877 O O . PHE A 1 113 ? 3.528 -9.802 12.174 1.00 88.62 113 PHE A O 1
ATOM 884 N N . ILE A 1 114 ? 2.974 -8.172 10.740 1.00 85.06 114 ILE A N 1
ATOM 885 C CA . ILE A 1 114 ? 1.616 -8.004 11.277 1.00 85.06 114 ILE A CA 1
ATOM 886 C C . ILE A 1 114 ? 0.785 -9.284 11.113 1.00 85.06 114 ILE A C 1
ATOM 888 O O . ILE A 1 114 ? 0.018 -9.637 12.008 1.00 85.06 114 ILE A O 1
ATOM 892 N N . HIS A 1 115 ? 0.929 -9.998 9.996 1.00 86.56 115 HIS A N 1
ATOM 893 C CA . HIS A 1 115 ? 0.116 -11.183 9.713 1.00 86.56 115 HIS A CA 1
ATOM 894 C C . HIS A 1 115 ? 0.605 -12.447 10.427 1.00 86.56 115 HIS A C 1
ATOM 896 O O . HIS A 1 115 ? -0.224 -13.241 10.868 1.00 86.56 115 HIS A O 1
ATOM 902 N N . LEU A 1 116 ? 1.922 -12.631 10.543 1.00 85.31 116 LEU A N 1
ATOM 903 C CA . LEU A 1 116 ? 2.535 -13.826 11.122 1.00 85.31 116 LEU A CA 1
ATOM 904 C C . LEU A 1 116 ? 2.712 -13.722 12.638 1.00 85.31 116 LEU A C 1
ATOM 906 O O . LEU A 1 116 ? 2.524 -14.717 13.330 1.00 85.31 116 LEU A O 1
ATOM 910 N N . ILE A 1 117 ? 3.072 -12.540 13.151 1.00 79.94 117 ILE A N 1
ATOM 911 C CA . ILE A 1 117 ? 3.413 -12.348 14.569 1.00 79.94 117 ILE A CA 1
ATOM 912 C C . ILE A 1 117 ? 2.276 -11.653 15.311 1.00 79.94 117 ILE A C 1
ATOM 914 O O . ILE A 1 117 ? 1.796 -12.169 16.316 1.00 79.94 117 ILE A O 1
ATOM 918 N N . LEU A 1 118 ? 1.825 -10.490 14.829 1.00 72.69 118 LEU A N 1
ATOM 919 C CA . LEU A 1 118 ? 0.856 -9.690 15.583 1.00 72.69 118 LEU A CA 1
ATOM 920 C C . LEU A 1 118 ? -0.578 -10.230 15.466 1.00 72.69 118 LEU A C 1
ATOM 922 O O . LEU A 1 118 ? -1.352 -10.044 16.392 1.00 72.69 118 LEU A O 1
ATOM 926 N N . SER A 1 119 ? -0.918 -10.946 14.390 1.00 75.44 119 SER A N 1
ATOM 927 C CA . SER A 1 119 ? -2.279 -11.345 14.001 1.00 75.44 119 SER A CA 1
ATOM 928 C C . SER A 1 119 ? -3.254 -10.154 13.939 1.00 75.44 119 SER A C 1
ATOM 930 O O . SER A 1 119 ? -3.572 -9.547 14.961 1.00 75.44 119 SER A O 1
ATOM 932 N N . PRO A 1 120 ? -3.860 -9.837 12.779 1.00 70.06 120 PRO A N 1
ATOM 933 C CA . PRO A 1 120 ? -4.766 -8.687 12.654 1.00 70.06 120 PRO A CA 1
ATOM 934 C C . PRO A 1 120 ? -5.984 -8.729 13.596 1.00 70.06 120 PRO A C 1
ATOM 936 O O . PRO A 1 120 ? -6.662 -7.722 13.782 1.00 70.06 120 PRO A O 1
ATOM 939 N N . ARG A 1 121 ? -6.274 -9.894 14.192 1.00 65.06 121 ARG A N 1
ATOM 940 C CA . ARG A 1 121 ? -7.366 -10.097 15.152 1.00 65.06 121 ARG A CA 1
ATOM 941 C C . ARG A 1 121 ? -7.102 -9.465 16.520 1.00 65.06 121 ARG A C 1
ATOM 943 O O . ARG A 1 121 ? -8.069 -9.161 17.208 1.00 65.06 121 ARG A O 1
ATOM 950 N N . THR A 1 122 ? -5.839 -9.277 16.901 1.00 58.12 122 THR A N 1
ATOM 951 C CA . THR A 1 122 ? -5.435 -8.767 18.226 1.00 58.12 122 THR A CA 1
ATOM 952 C C . THR A 1 122 ? -5.340 -7.240 18.276 1.00 58.12 122 THR A C 1
ATOM 954 O O . THR A 1 122 ? -5.108 -6.669 19.341 1.00 58.12 122 THR A O 1
ATOM 957 N N . VAL A 1 123 ? -5.507 -6.557 17.134 1.00 60.97 123 VAL A N 1
ATOM 958 C CA . VAL A 1 123 ? -5.368 -5.098 17.018 1.00 60.97 123 VAL A CA 1
ATOM 959 C C . VAL A 1 123 ? -6.603 -4.406 17.604 1.00 60.97 123 VAL A C 1
ATOM 961 O O . VAL A 1 123 ? -7.491 -3.915 16.905 1.00 60.97 123 VAL A O 1
ATOM 964 N N . GLU A 1 124 ? -6.664 -4.373 18.932 1.00 60.78 124 GLU A N 1
ATOM 965 C CA . GLU A 1 124 ? -7.716 -3.716 19.699 1.00 60.78 124 GLU A CA 1
ATOM 966 C C . GLU A 1 124 ? -7.424 -2.213 19.829 1.00 60.78 124 GLU A C 1
ATOM 968 O O . GLU A 1 124 ? -6.645 -1.761 20.679 1.00 60.78 124 GLU A O 1
ATOM 973 N N . GLY A 1 125 ? -8.072 -1.412 18.977 1.00 63.78 125 GLY A N 1
ATOM 974 C CA . GLY A 1 125 ? -7.966 0.053 18.996 1.00 63.78 125 GLY A CA 1
ATOM 975 C C . GLY A 1 125 ? -7.228 0.676 17.814 1.00 63.78 125 GLY A C 1
ATOM 976 O O . GLY A 1 125 ? -6.790 1.820 17.917 1.00 63.78 125 GLY A O 1
ATOM 977 N N . GLY A 1 126 ? -7.113 -0.044 16.697 1.00 73.00 126 GLY A N 1
ATOM 978 C CA . GLY A 1 126 ? -6.504 0.464 15.469 1.00 73.00 126 GLY A CA 1
ATOM 979 C C . GLY A 1 126 ? -4.978 0.366 15.451 1.00 73.00 126 GLY A C 1
ATOM 980 O O . GLY A 1 126 ? -4.344 -0.120 16.384 1.00 73.00 126 GLY A O 1
ATOM 981 N N . ILE A 1 127 ? -4.386 0.818 14.349 1.00 79.00 127 ILE A N 1
ATOM 982 C CA . ILE A 1 127 ? -2.948 0.706 14.097 1.00 79.00 127 ILE A CA 1
ATOM 983 C C . ILE A 1 127 ? -2.221 1.828 14.866 1.00 79.00 127 ILE A C 1
ATOM 985 O O . ILE A 1 127 ? -2.644 3.001 14.802 1.00 79.00 127 ILE A O 1
ATOM 989 N N . PRO A 1 128 ? -1.142 1.513 15.608 1.00 82.81 128 PRO A N 1
ATOM 990 C CA . PRO A 1 128 ? -0.374 2.536 16.294 1.00 82.81 128 PRO A CA 1
ATOM 991 C C . PRO A 1 128 ? 0.289 3.504 15.299 1.00 82.81 128 PRO A C 1
ATOM 993 O O . PRO A 1 128 ? 0.489 3.223 14.117 1.00 82.81 128 PRO A O 1
ATOM 996 N N . THR A 1 129 ? 0.493 4.746 15.745 1.00 83.44 129 THR A N 1
ATOM 997 C CA . THR A 1 129 ? 0.793 5.863 14.834 1.00 83.44 129 THR A CA 1
ATOM 998 C C . THR A 1 129 ? 2.160 5.716 14.164 1.00 83.44 129 THR A C 1
ATOM 1000 O O . THR A 1 129 ? 2.308 6.106 13.010 1.00 83.44 129 THR A O 1
ATOM 1003 N N . LYS A 1 130 ? 3.150 5.135 14.852 1.00 87.12 130 LYS A N 1
ATOM 1004 C CA . LYS A 1 130 ? 4.522 4.998 14.334 1.00 87.12 130 LYS A CA 1
ATOM 1005 C C . LYS A 1 130 ? 4.576 4.047 13.135 1.00 87.12 130 LYS A C 1
ATOM 1007 O O . LYS A 1 130 ? 5.286 4.299 12.171 1.00 87.12 130 LYS A O 1
ATOM 1012 N N . GLU A 1 131 ? 3.757 3.010 13.168 1.00 87.56 131 GLU A N 1
ATOM 1013 C CA . GLU A 1 131 ? 3.617 1.956 12.173 1.00 87.56 131 GLU A CA 1
ATOM 1014 C C . GLU A 1 131 ? 2.911 2.497 10.925 1.00 87.56 131 GLU A C 1
ATOM 1016 O O . GLU A 1 131 ? 3.288 2.165 9.800 1.00 87.56 131 GLU A O 1
ATOM 1021 N N . ILE A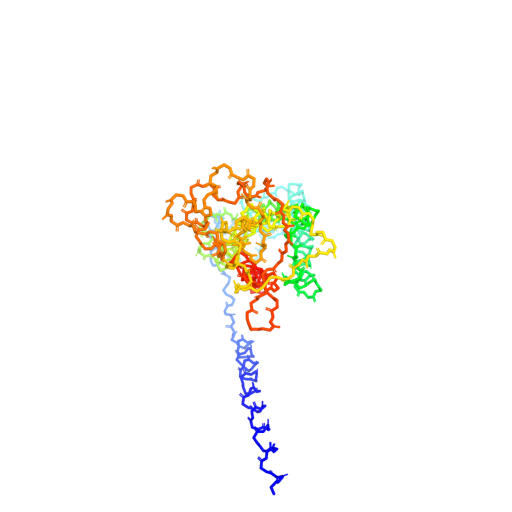 1 132 ? 1.941 3.401 11.112 1.00 89.19 132 ILE A N 1
ATOM 1022 C CA . ILE A 1 132 ? 1.321 4.156 10.016 1.00 89.19 132 ILE A CA 1
ATOM 1023 C C . ILE A 1 132 ? 2.361 5.066 9.355 1.00 89.19 132 ILE A C 1
ATOM 1025 O O . ILE A 1 132 ? 2.505 5.018 8.136 1.00 89.19 132 ILE A O 1
ATOM 1029 N N . VAL A 1 133 ? 3.111 5.861 10.132 1.00 92.62 133 VAL A N 1
ATOM 1030 C CA . VAL A 1 133 ? 4.150 6.753 9.579 1.00 92.62 133 VAL A CA 1
ATOM 1031 C C . VAL A 1 133 ? 5.190 5.956 8.793 1.00 92.62 133 VAL A C 1
ATOM 1033 O O . VAL A 1 133 ? 5.497 6.315 7.659 1.00 92.62 133 VAL A O 1
ATOM 1036 N N . TYR A 1 134 ? 5.676 4.849 9.358 1.00 93.12 134 TYR A N 1
ATOM 1037 C CA . TYR A 1 134 ? 6.609 3.948 8.686 1.00 93.12 134 TYR A CA 1
ATOM 1038 C C . TYR A 1 134 ? 6.048 3.430 7.354 1.00 93.12 134 TYR A C 1
ATOM 1040 O O . TYR A 1 134 ? 6.697 3.547 6.316 1.00 93.12 134 TYR A O 1
ATOM 1048 N N . SER A 1 135 ? 4.809 2.930 7.360 1.00 91.56 135 SER A N 1
ATOM 1049 C CA . SER A 1 135 ? 4.164 2.382 6.161 1.00 91.56 135 SER A CA 1
ATOM 1050 C C . SER A 1 135 ? 4.014 3.430 5.056 1.00 91.56 135 SER A C 1
ATOM 1052 O O . SER A 1 135 ? 4.317 3.149 3.898 1.00 91.56 135 SER A O 1
ATOM 1054 N N . TRP A 1 136 ? 3.589 4.650 5.401 1.00 94.88 136 TRP A N 1
ATOM 1055 C CA . TRP A 1 136 ? 3.430 5.738 4.432 1.00 94.88 136 TRP A CA 1
ATOM 1056 C C . TRP A 1 136 ? 4.763 6.259 3.899 1.00 94.88 136 TRP A C 1
ATOM 1058 O O . TRP A 1 136 ? 4.856 6.546 2.707 1.00 94.88 136 TRP A O 1
ATOM 1068 N N . ALA A 1 137 ? 5.807 6.315 4.730 1.00 96.44 137 ALA A N 1
ATOM 1069 C CA . ALA A 1 137 ? 7.152 6.644 4.270 1.00 96.44 137 ALA A CA 1
ATOM 1070 C C . ALA A 1 137 ? 7.634 5.640 3.207 1.00 96.44 137 ALA A C 1
ATOM 1072 O O . ALA A 1 137 ? 8.075 6.048 2.131 1.00 96.44 137 ALA A O 1
ATOM 1073 N N . CYS A 1 138 ? 7.467 4.335 3.452 1.00 96.56 138 CYS A N 1
ATOM 1074 C CA . CYS A 1 138 ? 7.798 3.303 2.467 1.00 96.56 138 CYS A CA 1
ATOM 1075 C C . CYS A 1 138 ? 6.962 3.424 1.184 1.00 96.56 138 CYS A C 1
ATOM 1077 O O . CYS A 1 138 ? 7.517 3.333 0.092 1.00 96.56 138 CYS A O 1
ATOM 1079 N N . ILE A 1 139 ? 5.651 3.666 1.294 1.00 96.00 139 ILE A N 1
ATOM 1080 C CA . ILE A 1 139 ? 4.757 3.839 0.137 1.00 96.00 139 ILE A CA 1
ATOM 1081 C C . ILE A 1 139 ? 5.196 5.026 -0.730 1.00 96.00 139 ILE A C 1
ATOM 1083 O O . ILE A 1 139 ? 5.269 4.889 -1.948 1.00 96.00 139 ILE A O 1
ATOM 1087 N N . ILE A 1 140 ? 5.521 6.176 -0.131 1.00 97.50 140 ILE A N 1
ATOM 1088 C CA . ILE A 1 140 ? 5.962 7.371 -0.871 1.00 97.50 140 ILE A CA 1
ATOM 1089 C C . ILE A 1 140 ? 7.264 7.090 -1.628 1.00 97.50 140 ILE A C 1
ATOM 1091 O O . ILE A 1 140 ? 7.385 7.442 -2.806 1.00 97.50 140 ILE A O 1
ATOM 1095 N N . ILE A 1 141 ? 8.224 6.423 -0.979 1.00 97.88 141 ILE A N 1
ATOM 1096 C CA . ILE A 1 141 ? 9.475 6.015 -1.626 1.00 97.88 141 ILE A CA 1
ATOM 1097 C C . ILE A 1 141 ? 9.165 5.063 -2.783 1.00 97.88 141 ILE A C 1
ATOM 1099 O O . ILE A 1 141 ? 9.627 5.301 -3.894 1.00 97.88 141 ILE A O 1
ATOM 1103 N N . LEU A 1 142 ? 8.334 4.039 -2.574 1.00 97.44 142 LEU A N 1
ATOM 1104 C CA . LEU A 1 142 ? 7.970 3.062 -3.605 1.00 97.44 142 LEU A CA 1
ATOM 1105 C C . LEU A 1 142 ? 7.284 3.694 -4.817 1.00 97.44 142 LEU A C 1
ATOM 1107 O O . LEU A 1 142 ? 7.650 3.381 -5.948 1.00 97.44 142 LEU A O 1
ATOM 1111 N N . VAL A 1 143 ? 6.326 4.597 -4.595 1.00 97.31 143 VAL A N 1
ATOM 1112 C CA . VAL A 1 143 ? 5.610 5.299 -5.668 1.00 97.31 143 VAL A CA 1
ATOM 1113 C C . VAL A 1 143 ? 6.563 6.196 -6.449 1.00 97.31 143 VAL A C 1
ATOM 1115 O O . VAL A 1 143 ? 6.657 6.068 -7.667 1.00 97.31 143 VAL A O 1
ATOM 1118 N N . SER A 1 144 ? 7.304 7.073 -5.767 1.00 97.19 144 SER A N 1
ATOM 1119 C CA . SER A 1 144 ? 8.203 8.024 -6.436 1.00 97.19 144 SER A CA 1
ATOM 1120 C C . SER A 1 144 ? 9.313 7.317 -7.220 1.00 97.19 144 SER A C 1
ATOM 1122 O O . SER A 1 144 ? 9.515 7.591 -8.405 1.00 97.19 144 SER A O 1
ATOM 1124 N N . THR A 1 145 ? 9.988 6.352 -6.594 1.00 97.75 145 THR A N 1
ATOM 1125 C CA . THR A 1 145 ? 11.045 5.566 -7.244 1.00 97.75 145 THR A CA 1
ATOM 1126 C C . THR A 1 145 ? 10.488 4.651 -8.337 1.00 97.75 145 THR A C 1
ATOM 1128 O O . THR A 1 145 ? 11.099 4.532 -9.393 1.00 97.75 145 THR A O 1
ATOM 1131 N N . GLY A 1 146 ? 9.306 4.056 -8.146 1.00 95.75 146 GLY A N 1
ATOM 1132 C CA . GLY A 1 146 ? 8.651 3.207 -9.142 1.00 95.75 146 GLY A CA 1
ATOM 1133 C C . GLY A 1 146 ? 8.247 3.975 -10.400 1.00 95.75 146 GLY A C 1
ATOM 1134 O O . GLY A 1 146 ? 8.497 3.498 -11.507 1.00 95.75 146 GLY A O 1
ATOM 1135 N N . ILE A 1 147 ? 7.696 5.184 -10.247 1.00 94.94 147 ILE A N 1
ATOM 1136 C CA . ILE A 1 147 ? 7.392 6.089 -11.366 1.00 94.94 147 ILE A CA 1
ATOM 1137 C C . ILE A 1 147 ? 8.679 6.444 -12.112 1.00 94.94 147 ILE A C 1
ATOM 1139 O O . ILE A 1 147 ? 8.738 6.283 -13.330 1.00 94.94 147 ILE A O 1
ATOM 1143 N N . TYR A 1 148 ? 9.729 6.853 -11.391 1.00 94.88 148 TYR A N 1
ATOM 1144 C CA . TYR A 1 148 ? 11.016 7.175 -12.008 1.00 94.88 148 TYR A CA 1
ATOM 1145 C C . TYR A 1 148 ? 11.586 5.991 -12.796 1.00 94.88 148 TYR A C 1
ATOM 1147 O O . TYR A 1 148 ? 11.970 6.163 -13.948 1.00 94.88 148 TYR A O 1
ATOM 1155 N N . LEU A 1 149 ? 11.626 4.788 -12.212 1.00 92.06 149 LEU A N 1
ATOM 1156 C CA . LEU A 1 149 ? 12.161 3.595 -12.876 1.00 92.06 149 LEU A CA 1
ATOM 1157 C C . LEU A 1 149 ? 11.325 3.191 -14.096 1.00 92.06 149 LEU A C 1
ATOM 1159 O O . LEU A 1 149 ? 11.884 2.719 -15.083 1.00 92.06 149 LEU A O 1
ATOM 1163 N N . SER A 1 150 ? 10.012 3.417 -14.053 1.00 91.62 150 SER A N 1
ATOM 1164 C CA . SER A 1 150 ? 9.106 3.146 -15.173 1.00 91.62 150 SER A CA 1
ATOM 1165 C C . SER A 1 150 ? 9.352 4.108 -16.336 1.00 91.62 150 SER A C 1
ATOM 1167 O O . SER A 1 150 ? 9.579 3.656 -17.454 1.00 91.62 150 SER A O 1
ATOM 1169 N N . ILE A 1 151 ? 9.399 5.420 -16.067 1.00 89.19 151 ILE A N 1
ATOM 1170 C CA . ILE A 1 151 ? 9.728 6.451 -17.071 1.00 89.19 151 ILE A CA 1
ATOM 1171 C C . ILE A 1 151 ? 11.146 6.257 -17.592 1.00 89.19 151 ILE A C 1
ATOM 1173 O O . ILE A 1 151 ? 11.418 6.438 -18.771 1.00 89.19 151 ILE A O 1
ATOM 1177 N N . ALA A 1 152 ? 12.071 5.877 -16.712 1.00 85.12 152 ALA A N 1
ATOM 1178 C CA . ALA A 1 152 ? 13.401 5.532 -17.136 1.00 85.12 152 ALA A CA 1
ATOM 1179 C C . ALA A 1 152 ? 13.325 4.359 -18.108 1.00 85.12 152 ALA A C 1
ATOM 1181 O O . ALA A 1 152 ? 13.958 4.439 -19.141 1.00 85.12 152 ALA A O 1
ATOM 1182 N N . LYS A 1 153 ? 12.601 3.277 -17.843 1.00 83.38 153 LYS A N 1
ATOM 1183 C CA . LYS A 1 153 ? 12.669 2.078 -18.689 1.00 83.38 153 LYS A CA 1
ATOM 1184 C C . LYS A 1 153 ? 11.886 2.179 -20.007 1.00 83.38 153 LYS A C 1
ATOM 1186 O O . LYS A 1 153 ? 12.333 1.567 -20.970 1.00 83.38 153 LYS A O 1
ATOM 1191 N N . LEU A 1 154 ? 10.783 2.925 -20.044 1.00 81.06 154 LEU A N 1
ATOM 1192 C CA . LEU A 1 154 ? 9.922 3.088 -21.222 1.00 81.06 154 LEU A CA 1
ATOM 1193 C C . LEU A 1 154 ? 10.363 4.288 -22.065 1.00 81.06 154 LEU A C 1
ATOM 1195 O O . LEU A 1 15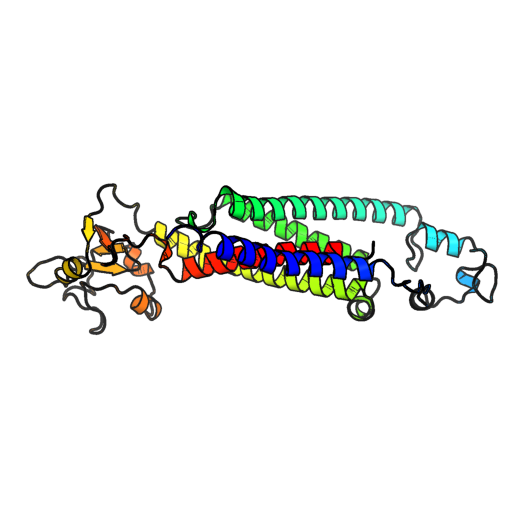4 ? 10.549 5.376 -21.522 1.00 81.06 154 LEU A O 1
ATOM 1199 N N . ASN A 1 155 ? 10.477 4.122 -23.384 1.00 75.81 155 ASN A N 1
ATOM 1200 C CA . ASN A 1 155 ? 10.763 5.255 -24.275 1.00 75.81 155 ASN A CA 1
ATOM 1201 C C . ASN A 1 155 ? 9.475 5.950 -24.751 1.00 75.81 155 ASN A C 1
ATOM 1203 O O . ASN A 1 155 ? 9.492 7.140 -25.067 1.00 75.81 155 ASN A O 1
ATOM 1207 N N . SER A 1 156 ? 8.347 5.234 -24.762 1.00 79.25 156 SER A N 1
ATOM 1208 C CA . SER A 1 156 ? 7.038 5.745 -25.176 1.00 79.25 156 SER A CA 1
ATOM 1209 C C . SER A 1 156 ? 5.889 5.152 -24.352 1.00 79.25 156 SER A C 1
ATOM 1211 O O . SER A 1 156 ? 5.990 4.058 -23.801 1.00 79.25 156 SER A O 1
ATOM 1213 N N . LEU A 1 157 ? 4.750 5.854 -24.291 1.00 81.88 157 LEU A N 1
ATOM 1214 C CA . LEU A 1 157 ? 3.538 5.325 -23.643 1.00 81.88 157 LEU A CA 1
ATOM 1215 C C . LEU A 1 157 ? 2.925 4.147 -24.412 1.00 81.88 157 LEU A C 1
ATOM 1217 O O . LEU A 1 157 ? 2.241 3.326 -23.810 1.00 81.88 157 LEU A O 1
ATOM 1221 N N . ALA A 1 158 ? 3.190 4.036 -25.716 1.00 81.31 158 ALA A N 1
ATOM 1222 C CA . ALA A 1 158 ? 2.724 2.920 -26.533 1.00 81.31 158 ALA A CA 1
ATOM 1223 C C . ALA A 1 158 ? 3.362 1.586 -26.109 1.00 81.31 158 ALA A C 1
ATOM 1225 O O . ALA A 1 158 ? 2.735 0.534 -26.233 1.00 81.31 158 ALA A O 1
ATOM 1226 N N . GLU A 1 159 ? 4.577 1.611 -25.548 1.00 79.00 159 GLU A N 1
ATOM 1227 C CA . GLU A 1 159 ? 5.247 0.411 -25.028 1.00 79.00 159 GLU A CA 1
ATOM 1228 C C . GLU A 1 159 ? 4.507 -0.221 -23.847 1.00 79.00 159 GLU A C 1
ATOM 1230 O O . GLU A 1 159 ? 4.663 -1.418 -23.616 1.00 79.00 159 GLU A O 1
ATOM 1235 N N . LEU A 1 160 ? 3.664 0.534 -23.130 1.00 82.62 160 LEU A N 1
ATOM 1236 C CA . LEU A 1 160 ? 2.874 -0.002 -22.019 1.00 82.62 160 LEU A CA 1
ATOM 1237 C C . LEU A 1 160 ? 1.886 -1.087 -22.459 1.00 82.62 160 LEU A C 1
ATOM 1239 O O . LEU A 1 160 ? 1.600 -1.981 -21.675 1.00 82.62 160 LEU A O 1
ATOM 1243 N N . THR A 1 161 ? 1.367 -1.015 -23.685 1.00 85.38 161 THR A N 1
ATOM 1244 C CA . THR A 1 161 ? 0.356 -1.959 -24.190 1.00 85.38 161 THR A CA 1
ATOM 1245 C C . THR A 1 161 ? 0.850 -2.822 -25.341 1.00 85.38 161 THR A C 1
ATOM 1247 O O . THR A 1 161 ? 0.211 -3.814 -25.659 1.00 85.38 161 THR A O 1
ATOM 1250 N N . SER A 1 162 ? 1.953 -2.445 -25.988 1.00 77.62 162 SER A N 1
ATOM 1251 C CA . SER A 1 162 ? 2.520 -3.199 -27.115 1.00 77.62 162 SER A CA 1
ATOM 1252 C C . SER A 1 162 ? 3.629 -4.166 -26.708 1.00 77.62 162 SER A C 1
ATOM 1254 O O . SER A 1 162 ? 3.994 -5.033 -27.496 1.00 77.62 162 SER A O 1
ATOM 1256 N N . THR A 1 163 ? 4.181 -4.031 -25.497 1.00 81.69 163 THR A N 1
ATOM 1257 C CA . THR A 1 163 ? 5.276 -4.885 -25.024 1.00 81.69 163 THR A CA 1
ATOM 1258 C C . THR A 1 163 ? 4.844 -5.722 -23.829 1.00 81.69 163 THR A C 1
ATOM 1260 O O . THR A 1 163 ? 4.155 -5.238 -22.934 1.00 81.69 163 THR A O 1
ATOM 1263 N N . THR A 1 164 ? 5.342 -6.957 -23.755 1.00 82.75 164 THR A N 1
ATOM 1264 C CA . THR A 1 164 ? 5.136 -7.854 -22.600 1.00 82.75 164 THR A CA 1
ATOM 1265 C C . THR A 1 164 ? 5.624 -7.228 -21.292 1.00 82.75 164 THR A C 1
ATOM 1267 O O . THR A 1 164 ? 5.007 -7.378 -20.239 1.00 82.75 164 THR A O 1
ATOM 1270 N N . PHE A 1 165 ? 6.719 -6.465 -21.362 1.00 84.38 165 PHE A N 1
ATOM 1271 C CA . PHE A 1 165 ? 7.223 -5.651 -20.262 1.00 84.38 165 PHE A CA 1
ATOM 1272 C C . PHE A 1 165 ? 6.175 -4.648 -19.768 1.00 84.38 165 PHE A C 1
ATOM 1274 O O . PHE A 1 165 ? 5.912 -4.551 -18.568 1.00 84.38 165 PHE A O 1
ATOM 1281 N N . GLY A 1 166 ? 5.606 -3.883 -20.701 1.00 85.38 166 GLY A N 1
ATOM 1282 C CA . GLY A 1 166 ? 4.608 -2.862 -20.434 1.00 85.38 166 GLY A CA 1
ATOM 1283 C C . GLY A 1 166 ? 3.347 -3.449 -19.819 1.00 85.38 166 GLY A C 1
ATOM 1284 O O . GLY A 1 166 ? 2.876 -2.941 -18.803 1.00 85.38 166 GLY A O 1
ATOM 1285 N N . GLU A 1 167 ? 2.866 -4.565 -20.365 1.00 88.00 167 GLU A N 1
ATOM 1286 C CA . GLU A 1 167 ? 1.692 -5.277 -19.861 1.00 88.00 167 GLU A CA 1
ATOM 1287 C C . GLU A 1 167 ? 1.887 -5.727 -18.406 1.00 88.00 167 GLU A C 1
ATOM 1289 O O . GLU A 1 167 ? 1.054 -5.437 -17.544 1.00 88.00 167 GLU A O 1
ATOM 1294 N N . ILE A 1 168 ? 3.020 -6.370 -18.091 1.00 90.19 168 ILE A N 1
ATOM 1295 C CA . ILE A 1 168 ? 3.347 -6.791 -16.718 1.00 90.19 168 ILE A CA 1
ATOM 1296 C C . ILE A 1 168 ? 3.459 -5.573 -15.793 1.00 90.19 168 ILE A C 1
ATOM 1298 O O . ILE A 1 168 ? 2.960 -5.599 -14.662 1.00 90.19 168 ILE A O 1
ATOM 1302 N N . LEU A 1 169 ? 4.090 -4.490 -16.256 1.00 91.00 169 LEU A N 1
ATOM 1303 C CA . LEU A 1 169 ? 4.215 -3.253 -15.491 1.00 91.00 169 LEU A CA 1
ATOM 1304 C C . LEU A 1 169 ? 2.846 -2.615 -15.207 1.00 91.00 169 LEU A C 1
ATOM 1306 O O . LEU A 1 169 ? 2.629 -2.154 -14.082 1.00 91.00 169 LEU A O 1
ATOM 1310 N N . LEU A 1 170 ? 1.928 -2.609 -16.179 1.00 91.62 170 LEU A N 1
ATOM 1311 C CA . LEU A 1 170 ? 0.555 -2.126 -16.017 1.00 91.62 170 LEU A CA 1
ATOM 1312 C C . LEU A 1 170 ? -0.189 -2.952 -14.971 1.00 91.62 170 LEU A C 1
ATOM 1314 O O . LEU A 1 170 ? -0.686 -2.382 -14.001 1.00 91.62 170 LEU A O 1
ATOM 1318 N N . VAL A 1 171 ? -0.187 -4.282 -15.102 1.00 93.75 171 VAL A N 1
ATOM 1319 C CA . VAL A 1 171 ? -0.830 -5.186 -14.135 1.00 93.75 171 VAL A CA 1
ATOM 1320 C C . VAL A 1 171 ? -0.275 -4.955 -12.727 1.00 93.75 171 VAL A C 1
ATOM 1322 O O . VAL A 1 171 ? -1.041 -4.743 -11.784 1.00 93.75 171 VAL A O 1
ATOM 1325 N N . LYS A 1 172 ? 1.055 -4.904 -12.575 1.00 94.56 172 LYS A N 1
ATOM 1326 C CA . LYS A 1 172 ? 1.717 -4.631 -11.290 1.00 94.56 172 LYS A CA 1
ATOM 1327 C C . LYS A 1 172 ? 1.281 -3.287 -10.701 1.00 94.56 172 LYS A C 1
ATOM 1329 O O . LYS A 1 172 ? 0.999 -3.192 -9.506 1.00 94.56 172 LYS A O 1
ATOM 1334 N N . SER A 1 173 ? 1.233 -2.249 -11.532 1.00 94.50 173 SER A N 1
ATOM 1335 C CA . SER A 1 173 ? 0.874 -0.893 -11.112 1.00 94.50 173 SER A CA 1
ATOM 1336 C C . SER A 1 173 ? -0.599 -0.795 -10.711 1.00 94.50 173 SER A C 1
ATOM 1338 O O . SER A 1 173 ? -0.908 -0.153 -9.710 1.00 94.50 173 SER A O 1
ATOM 1340 N N . SER A 1 174 ? -1.500 -1.488 -11.413 1.00 95.50 174 SER A N 1
ATOM 1341 C CA . SER A 1 174 ? -2.921 -1.579 -11.056 1.00 95.50 174 SER A CA 1
ATOM 1342 C C . SER A 1 174 ? -3.137 -2.308 -9.727 1.00 95.50 174 SER A C 1
ATOM 1344 O O . SER A 1 174 ? -3.888 -1.822 -8.881 1.00 95.50 174 SER A O 1
ATOM 1346 N N . LEU A 1 175 ? -2.446 -3.432 -9.497 1.00 95.62 175 LEU A N 1
ATOM 1347 C CA . LEU A 1 175 ? -2.490 -4.147 -8.214 1.00 95.62 175 LEU A CA 1
ATOM 1348 C C . LEU A 1 175 ? -1.975 -3.271 -7.066 1.00 95.62 175 LEU A C 1
ATOM 1350 O O . LEU A 1 175 ? -2.599 -3.203 -6.005 1.00 95.62 175 LEU A O 1
ATOM 1354 N N . PHE A 1 176 ? -0.866 -2.559 -7.286 1.00 96.12 176 PHE A N 1
ATOM 1355 C CA . PHE A 1 176 ? -0.310 -1.642 -6.293 1.00 96.12 176 PHE A CA 1
ATOM 1356 C C . PHE A 1 176 ? -1.258 -0.470 -5.999 1.00 96.12 176 PHE A C 1
ATOM 1358 O O . PHE A 1 176 ? -1.426 -0.093 -4.840 1.00 96.12 176 PHE A O 1
ATOM 1365 N N . LEU A 1 177 ? -1.931 0.076 -7.017 1.00 96.38 177 LEU A N 1
ATOM 1366 C CA . LEU A 1 177 ? -2.923 1.138 -6.844 1.00 96.38 177 LEU A CA 1
ATOM 1367 C C . LEU A 1 177 ? -4.126 0.664 -6.017 1.00 96.38 177 LEU A C 1
ATOM 1369 O O . LEU A 1 177 ? -4.530 1.353 -5.083 1.00 96.38 177 LEU A O 1
ATOM 1373 N N . LEU A 1 178 ? -4.660 -0.527 -6.303 1.00 96.50 178 LEU A N 1
ATOM 1374 C CA . LEU A 1 178 ? -5.751 -1.119 -5.522 1.00 96.50 178 LEU A CA 1
ATOM 1375 C C . LEU A 1 178 ? -5.362 -1.270 -4.043 1.00 96.50 178 LEU A C 1
ATOM 1377 O O . LEU A 1 178 ? -6.124 -0.926 -3.136 1.00 96.50 178 LEU A O 1
ATOM 1381 N N . MET A 1 179 ? -4.139 -1.734 -3.805 1.00 95.12 179 MET A N 1
ATOM 1382 C CA . MET A 1 179 ? -3.564 -1.891 -2.476 1.00 95.12 179 MET A CA 1
ATOM 1383 C C . MET A 1 179 ? -3.366 -0.543 -1.763 1.00 95.12 179 MET A C 1
ATOM 1385 O O . MET A 1 179 ? -3.632 -0.438 -0.566 1.00 95.12 179 MET A O 1
ATOM 1389 N N . LEU A 1 180 ? -2.983 0.512 -2.493 1.00 95.62 180 LEU A N 1
ATOM 1390 C CA . LEU A 1 180 ? -2.873 1.880 -1.979 1.00 95.62 180 LEU A CA 1
ATOM 1391 C C . LEU A 1 180 ? -4.244 2.474 -1.616 1.00 95.62 180 LEU A C 1
ATOM 1393 O O . LEU A 1 180 ? -4.385 3.108 -0.566 1.00 95.62 180 LEU A O 1
ATOM 1397 N N . CYS A 1 181 ? -5.273 2.239 -2.435 1.00 96.19 181 CYS A N 1
ATOM 1398 C CA . CYS A 1 181 ? -6.653 2.629 -2.134 1.00 96.19 181 CYS A CA 1
ATOM 1399 C C . CYS A 1 181 ? -7.163 1.932 -0.865 1.00 96.19 181 CYS A C 1
ATOM 1401 O O . CYS A 1 181 ? -7.702 2.587 0.028 1.00 96.19 181 CYS A O 1
ATOM 1403 N N . SER A 1 182 ? -6.927 0.623 -0.745 1.00 94.62 182 SER A N 1
ATOM 1404 C CA . SER A 1 182 ? -7.237 -0.158 0.457 1.00 94.62 182 SER A CA 1
ATOM 1405 C C . SER A 1 182 ? -6.491 0.369 1.693 1.00 94.62 182 SER A C 1
ATOM 1407 O O . SER A 1 182 ? -7.106 0.632 2.726 1.00 94.62 182 SER A O 1
ATOM 1409 N N . ALA A 1 183 ? -5.181 0.626 1.592 1.00 91.88 183 ALA A N 1
ATOM 1410 C CA . ALA A 1 183 ? -4.382 1.189 2.684 1.00 91.88 183 ALA A CA 1
ATOM 1411 C C . ALA A 1 183 ? -4.858 2.591 3.110 1.00 91.88 183 ALA A C 1
ATOM 1413 O O . ALA A 1 183 ? -4.880 2.905 4.303 1.00 91.88 183 ALA A O 1
ATOM 1414 N N . SER A 1 184 ? -5.293 3.416 2.155 1.00 94.69 184 SER A N 1
ATOM 1415 C CA . SER A 1 184 ? -5.880 4.736 2.411 1.00 94.69 184 SER A CA 1
ATOM 1416 C C . SER A 1 184 ? -7.221 4.620 3.136 1.00 94.69 184 SER A C 1
ATOM 1418 O O . SER A 1 184 ? -7.430 5.284 4.151 1.00 94.69 184 SER A O 1
ATOM 1420 N N . LEU A 1 185 ? -8.102 3.720 2.686 1.00 93.69 185 LEU A N 1
ATOM 1421 C CA . LEU A 1 185 ? -9.368 3.420 3.358 1.00 93.69 185 LEU A CA 1
ATOM 1422 C C . LEU A 1 185 ? -9.130 2.963 4.804 1.00 93.69 185 LEU A C 1
ATOM 1424 O O . LEU A 1 185 ? -9.758 3.469 5.738 1.00 93.69 185 LEU A O 1
ATOM 1428 N N . VAL A 1 186 ? -8.174 2.054 5.008 1.00 90.69 186 VAL A N 1
ATOM 1429 C CA . VAL A 1 186 ? -7.802 1.582 6.344 1.00 90.69 186 VAL A CA 1
ATOM 1430 C C . VAL A 1 186 ? -7.262 2.727 7.200 1.00 90.69 186 VAL A C 1
ATOM 1432 O O . VAL A 1 186 ? -7.710 2.901 8.330 1.00 90.69 186 VAL A O 1
ATOM 1435 N N . THR A 1 187 ? -6.341 3.536 6.676 1.00 91.00 187 THR A N 1
ATOM 1436 C CA . THR A 1 187 ? -5.662 4.588 7.448 1.00 91.00 187 THR A CA 1
ATOM 1437 C C . THR A 1 187 ? -6.594 5.737 7.822 1.00 91.00 187 THR A C 1
ATOM 1439 O O . THR A 1 187 ? -6.564 6.197 8.964 1.00 91.00 187 THR A O 1
ATOM 1442 N N . PHE A 1 188 ? -7.404 6.213 6.876 1.00 90.50 188 PHE A N 1
ATOM 1443 C CA . PHE A 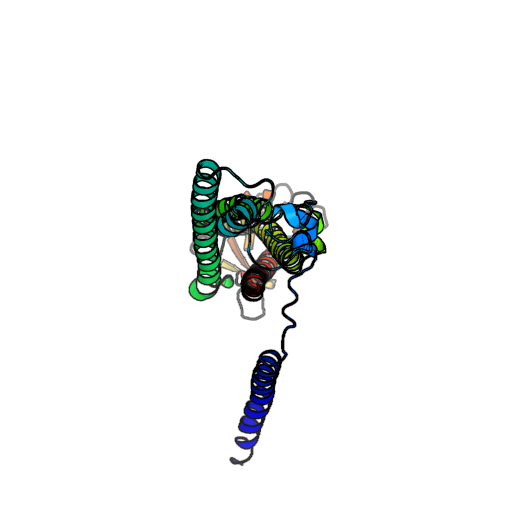1 188 ? -8.165 7.454 7.032 1.00 90.50 188 PHE A CA 1
ATOM 1444 C C . PHE A 1 188 ? -9.616 7.232 7.452 1.00 90.50 188 PHE A C 1
ATOM 1446 O O . PHE A 1 188 ? -10.206 8.115 8.070 1.00 90.50 188 PHE A O 1
ATOM 1453 N N . VAL A 1 189 ? -10.198 6.066 7.160 1.00 87.88 189 VAL A N 1
ATOM 1454 C CA . VAL A 1 189 ? -11.605 5.784 7.482 1.00 87.88 189 VAL A CA 1
ATOM 1455 C C . VAL A 1 189 ? -11.712 4.769 8.608 1.00 87.88 189 VAL A C 1
ATOM 1457 O O . VAL A 1 189 ? -12.331 5.057 9.629 1.00 87.88 189 VAL A O 1
ATOM 1460 N N . ILE A 1 190 ? -11.094 3.597 8.463 1.00 86.56 190 ILE A N 1
ATOM 1461 C CA . ILE A 1 190 ? -11.296 2.488 9.407 1.00 86.56 190 ILE A CA 1
ATOM 1462 C C . ILE A 1 190 ? -10.528 2.724 10.708 1.00 86.56 190 ILE A C 1
ATOM 1464 O O . ILE A 1 190 ? -11.092 2.597 11.790 1.00 86.56 190 ILE A O 1
ATOM 1468 N N . ASN A 1 191 ? -9.260 3.120 10.635 1.00 86.12 191 ASN A N 1
ATOM 1469 C CA . ASN A 1 191 ? -8.409 3.290 11.808 1.00 86.12 191 ASN A CA 1
ATOM 1470 C C . ASN A 1 191 ? -8.935 4.356 12.793 1.00 86.12 191 ASN A C 1
ATOM 1472 O O . ASN A 1 191 ? -9.004 4.057 13.985 1.00 86.12 191 ASN A O 1
ATOM 1476 N N . PRO A 1 192 ? -9.399 5.549 12.364 1.00 81.88 192 PRO A N 1
ATOM 1477 C CA . PRO A 1 192 ? -10.038 6.496 13.277 1.00 81.88 192 PRO A CA 1
ATOM 1478 C C . PRO A 1 192 ? -11.317 5.944 13.910 1.00 81.88 192 PRO A C 1
ATOM 1480 O O . PRO A 1 192 ? -11.591 6.242 15.069 1.00 81.88 192 PRO A O 1
ATOM 1483 N N . ARG A 1 193 ? -12.090 5.121 13.187 1.00 77.38 193 ARG A N 1
ATOM 1484 C CA . ARG A 1 193 ? -13.300 4.471 13.721 1.00 77.38 193 ARG A CA 1
ATOM 1485 C C . ARG A 1 193 ? -12.948 3.418 14.775 1.00 77.38 193 ARG A C 1
ATOM 1487 O O . ARG A 1 193 ? -13.547 3.418 15.844 1.00 77.38 193 ARG A O 1
ATOM 1494 N N . LEU A 1 194 ? -11.915 2.608 14.533 1.00 75.69 194 LEU A N 1
ATOM 1495 C CA . LEU A 1 194 ? -11.394 1.643 15.511 1.00 75.69 194 LEU A CA 1
ATOM 1496 C C . LEU A 1 194 ? -10.802 2.338 16.752 1.00 75.69 194 LEU A C 1
ATOM 1498 O O . LEU A 1 194 ? -10.987 1.865 17.872 1.00 75.69 194 LEU A O 1
ATOM 1502 N N . LYS A 1 195 ? -10.126 3.484 16.578 1.00 73.38 195 LYS A N 1
ATOM 1503 C CA . LYS A 1 195 ? -9.606 4.294 17.693 1.00 73.38 195 LYS A CA 1
ATOM 1504 C C . LYS A 1 195 ? -10.714 4.946 18.511 1.00 73.38 195 LYS A C 1
ATOM 1506 O O . LYS A 1 195 ? -10.617 4.927 19.730 1.00 73.38 195 LYS A O 1
ATOM 1511 N N . ARG A 1 196 ? -11.766 5.485 17.882 1.00 65.25 196 ARG A N 1
ATOM 1512 C CA . ARG A 1 196 ? -12.933 6.056 18.588 1.00 65.25 196 ARG A CA 1
ATOM 1513 C C . ARG A 1 196 ? -13.671 5.017 19.413 1.00 65.25 196 ARG A C 1
ATOM 1515 O O . ARG A 1 196 ? -14.041 5.315 20.542 1.00 65.25 196 ARG A O 1
ATOM 1522 N N . TYR A 1 197 ? -13.768 3.791 18.899 1.00 59.78 197 TYR A N 1
ATOM 1523 C CA . TYR A 1 197 ? -14.288 2.676 19.677 1.00 59.78 197 TYR A CA 1
ATOM 1524 C C . TYR A 1 197 ? -13.497 2.507 20.982 1.00 59.78 197 TYR A C 1
ATOM 1526 O O . TYR A 1 197 ? -14.102 2.480 22.038 1.00 59.78 197 TYR A O 1
ATOM 1534 N N . LYS A 1 198 ? -12.155 2.512 20.967 1.00 56.19 198 LYS A N 1
ATOM 1535 C CA . LYS A 1 198 ? -11.341 2.462 22.204 1.00 56.19 198 LYS A CA 1
ATOM 1536 C C . LYS A 1 198 ? -11.311 3.780 23.000 1.00 56.19 198 LYS A C 1
ATOM 1538 O O . LYS A 1 198 ? -11.099 3.741 24.205 1.00 56.19 198 LYS A O 1
ATOM 1543 N N . GLY A 1 199 ? -11.503 4.916 22.329 1.00 46.09 199 GLY A N 1
ATOM 1544 C CA . GLY A 1 199 ? -11.396 6.277 22.863 1.00 46.09 199 GLY A CA 1
ATOM 1545 C C . GLY A 1 199 ? -12.615 6.771 23.646 1.00 46.09 199 GLY A C 1
ATOM 1546 O O . GLY A 1 199 ? -12.505 7.775 24.345 1.00 46.09 199 GLY A O 1
ATOM 1547 N N . GLY A 1 200 ? -13.749 6.065 23.599 1.00 48.12 200 GLY A N 1
ATOM 1548 C CA . GLY A 1 200 ? -14.743 6.168 24.665 1.00 48.12 200 GLY A CA 1
ATOM 1549 C C . GLY A 1 200 ? -14.132 5.569 25.928 1.00 48.12 200 GLY A C 1
ATOM 1550 O O . GLY A 1 200 ? -13.836 4.380 25.892 1.00 48.12 200 GLY A O 1
ATOM 1551 N N . GLN A 1 201 ? -13.890 6.421 26.935 1.00 48.78 201 GLN A N 1
ATOM 1552 C CA . GLN A 1 201 ? -13.309 6.209 28.276 1.00 48.78 201 GLN A CA 1
ATOM 1553 C C . GLN A 1 201 ? -12.600 4.858 28.545 1.00 48.78 201 GLN A C 1
ATOM 1555 O O . GLN A 1 201 ? -13.209 3.805 28.357 1.00 48.78 201 GLN A O 1
ATOM 1560 N N . PRO A 1 202 ? -11.352 4.851 29.073 1.00 47.72 202 PRO A N 1
ATOM 1561 C CA . PRO A 1 202 ? -10.671 3.606 29.432 1.00 47.72 202 PRO A CA 1
ATOM 1562 C C . PRO A 1 202 ? -11.597 2.743 30.290 1.00 47.72 202 PRO A C 1
ATOM 1564 O O . PRO A 1 202 ? -12.181 3.235 31.257 1.00 47.72 202 PRO A O 1
ATOM 1567 N N . LEU A 1 203 ? -11.765 1.482 29.878 1.00 50.69 203 LEU A N 1
ATOM 1568 C CA . LEU A 1 203 ? -12.617 0.521 30.567 1.00 50.69 203 LEU A CA 1
ATOM 1569 C C . LEU A 1 203 ? -12.170 0.504 32.033 1.00 50.69 203 LEU A C 1
ATOM 1571 O O . LEU A 1 203 ? -11.028 0.137 32.319 1.00 50.69 203 LEU A O 1
ATOM 1575 N N . GLN A 1 204 ? -13.018 0.982 32.948 1.00 52.00 204 GLN A N 1
ATOM 1576 C CA . GLN A 1 204 ? -12.693 0.916 34.368 1.00 52.00 204 GLN A CA 1
ATOM 1577 C C . GLN A 1 204 ? -12.456 -0.557 34.735 1.00 52.00 204 GLN A C 1
ATOM 1579 O O . GLN A 1 204 ? -13.171 -1.421 34.224 1.00 52.00 204 GLN A O 1
ATOM 1584 N N . PRO A 1 205 ? -11.479 -0.874 35.602 1.00 50.81 205 PRO A N 1
ATOM 1585 C CA . PRO A 1 205 ? -11.068 -2.252 35.890 1.00 50.81 205 PRO A CA 1
ATOM 1586 C C . PRO A 1 205 ? -12.165 -3.131 36.525 1.00 50.81 205 PRO A C 1
ATOM 1588 O O . PRO A 1 205 ? -11.947 -4.319 36.736 1.00 50.81 205 PRO A O 1
ATOM 1591 N N . VAL A 1 206 ? -13.354 -2.580 36.784 1.00 48.53 206 VAL A N 1
ATOM 1592 C CA . VAL A 1 206 ? -14.544 -3.303 37.234 1.00 48.53 206 VAL A CA 1
ATOM 1593 C C . VAL A 1 206 ? -15.699 -2.958 36.291 1.00 48.53 206 VAL A C 1
ATOM 1595 O O . VAL A 1 206 ? -16.479 -2.048 36.557 1.00 48.53 206 VAL A O 1
ATOM 1598 N N . GLN A 1 207 ? -15.794 -3.639 35.148 1.00 61.69 207 GLN A N 1
ATOM 1599 C CA . GLN A 1 207 ? -16.965 -3.512 34.280 1.00 61.69 207 GLN A CA 1
ATOM 1600 C C . GLN A 1 207 ? -17.997 -4.566 34.632 1.00 61.69 207 GLN A C 1
ATOM 1602 O O . GLN A 1 207 ? -17.725 -5.765 34.586 1.00 61.69 207 GLN A O 1
ATOM 1607 N N . LYS A 1 208 ? -19.199 -4.099 34.968 1.00 81.12 208 LYS A N 1
ATOM 1608 C CA . LYS A 1 208 ? -20.354 -4.969 35.125 1.00 81.12 208 LYS A CA 1
ATOM 1609 C C . LYS A 1 208 ? -20.657 -5.606 33.768 1.00 81.12 208 LYS A C 1
ATOM 1611 O O . LYS A 1 208 ? -20.746 -4.917 32.751 1.00 81.12 208 LYS A O 1
ATOM 1616 N N . ILE A 1 209 ? -20.762 -6.926 33.751 1.00 81.94 209 ILE A N 1
ATOM 1617 C CA . ILE A 1 209 ? -21.219 -7.659 32.577 1.00 81.94 209 ILE A CA 1
ATOM 1618 C C . ILE A 1 209 ? -22.744 -7.616 32.597 1.00 81.94 209 ILE A C 1
ATOM 1620 O O . ILE A 1 209 ? -23.337 -8.034 33.584 1.00 81.94 209 ILE A O 1
ATOM 1624 N N . PHE A 1 210 ? -23.350 -7.112 31.527 1.00 84.56 210 PHE A N 1
ATOM 1625 C CA . PHE A 1 210 ? -24.799 -7.082 31.347 1.00 84.56 210 PHE A CA 1
ATOM 1626 C C . PHE A 1 210 ? -25.215 -8.198 30.394 1.00 84.56 210 PHE A C 1
ATOM 1628 O O . PHE A 1 210 ? -24.553 -8.409 29.378 1.00 84.56 210 PHE A O 1
ATOM 1635 N N . THR A 1 211 ? -26.320 -8.884 30.665 1.00 89.31 211 THR A N 1
ATOM 1636 C CA . THR A 1 211 ? -27.026 -9.649 29.622 1.00 89.31 211 THR A CA 1
ATOM 1637 C C . THR A 1 211 ? -28.023 -8.744 28.892 1.00 89.31 211 THR A C 1
ATOM 1639 O O . THR A 1 211 ? -28.268 -7.616 29.327 1.00 89.31 211 THR A O 1
ATOM 1642 N N . LEU A 1 212 ? -28.586 -9.202 27.769 1.00 86.31 212 LEU A N 1
ATOM 1643 C CA . LEU A 1 212 ? -29.642 -8.454 27.069 1.00 86.31 212 LEU A CA 1
ATOM 1644 C C . LEU A 1 212 ? -30.860 -8.250 27.976 1.00 86.31 212 LEU A C 1
ATOM 1646 O O . LEU A 1 212 ? -31.364 -7.138 28.081 1.00 86.31 212 LEU A O 1
ATOM 1650 N N . GLU A 1 213 ? -31.254 -9.292 28.700 1.00 88.31 213 GLU A N 1
ATOM 1651 C CA . GLU A 1 213 ? -32.376 -9.263 29.638 1.00 88.31 213 GLU A CA 1
ATOM 1652 C C . GLU A 1 213 ? -32.105 -8.303 30.799 1.00 88.31 213 GLU A C 1
ATOM 1654 O O . GLU A 1 213 ? -32.982 -7.551 31.217 1.00 88.31 213 GLU A O 1
ATOM 1659 N N . GLU A 1 214 ? -30.872 -8.292 31.317 1.00 89.56 214 GLU A N 1
ATOM 1660 C CA . GLU A 1 214 ? -30.494 -7.351 32.365 1.00 89.56 214 GLU A CA 1
ATOM 1661 C C . GLU A 1 214 ? -30.516 -5.909 31.843 1.00 89.56 214 GLU A C 1
ATOM 1663 O O . GLU A 1 214 ? -31.017 -5.016 32.530 1.00 89.56 214 GLU A O 1
ATOM 1668 N N . LEU A 1 215 ? -30.019 -5.680 30.624 1.00 91.06 215 LEU A N 1
ATOM 1669 C CA . LEU A 1 215 ? -29.994 -4.363 29.996 1.00 91.06 215 LEU A CA 1
ATOM 1670 C C . LEU A 1 215 ? -31.409 -3.796 29.809 1.00 91.06 215 LEU A C 1
ATOM 1672 O O . LEU A 1 215 ? -31.617 -2.621 30.108 1.00 91.06 215 LEU A O 1
ATOM 1676 N N . GLU A 1 216 ? -32.385 -4.612 29.405 1.00 91.19 216 GLU A N 1
ATOM 1677 C CA . GLU A 1 216 ? -33.787 -4.200 29.213 1.00 91.19 216 GLU A CA 1
ATOM 1678 C C . GLU A 1 216 ? -34.410 -3.568 30.467 1.00 91.19 216 GLU A C 1
ATOM 1680 O O . GLU A 1 216 ? -35.251 -2.669 30.372 1.00 91.19 216 GLU A O 1
ATOM 1685 N N . THR A 1 217 ? -33.956 -3.967 31.660 1.00 90.38 217 THR A N 1
ATOM 1686 C CA . THR A 1 217 ? -34.438 -3.386 32.923 1.00 90.38 217 THR A CA 1
ATOM 1687 C C . THR A 1 217 ? -33.998 -1.932 33.135 1.00 90.38 217 THR A C 1
ATOM 1689 O O . THR A 1 217 ? -34.603 -1.220 33.938 1.00 90.38 217 THR A O 1
ATOM 1692 N N . PHE A 1 218 ? -32.996 -1.464 32.386 1.00 90.62 218 PHE A N 1
ATOM 1693 C CA . PHE A 1 218 ? -32.464 -0.098 32.410 1.00 90.62 218 PHE A CA 1
ATOM 1694 C C . PHE A 1 218 ? -33.025 0.767 31.270 1.00 90.62 218 PHE A C 1
ATOM 1696 O O . PHE A 1 218 ? -32.348 1.622 30.696 1.00 90.62 218 PHE A O 1
ATOM 1703 N N . ALA A 1 219 ? -34.302 0.568 30.946 1.00 87.75 219 ALA A N 1
ATOM 1704 C CA . ALA A 1 219 ? -35.038 1.355 29.962 1.00 87.75 219 ALA A CA 1
ATOM 1705 C C . ALA A 1 219 ? -35.544 2.719 30.495 1.00 87.75 219 ALA A C 1
ATOM 1707 O O . ALA A 1 219 ? -36.443 3.309 29.901 1.00 87.75 219 ALA A O 1
ATOM 1708 N N . GLY A 1 220 ? -35.027 3.226 31.624 1.00 81.81 220 GLY A N 1
ATOM 1709 C CA . GLY A 1 220 ? -35.483 4.492 32.225 1.00 81.81 220 GLY A CA 1
ATOM 1710 C C . GLY A 1 220 ? -36.858 4.446 32.904 1.00 81.81 220 GLY A C 1
ATOM 1711 O O . GLY A 1 220 ? -37.434 5.492 33.202 1.00 81.81 220 GLY A O 1
ATOM 1712 N N . LYS A 1 221 ? -37.404 3.246 33.136 1.00 78.81 221 LYS A N 1
ATOM 1713 C CA . LYS A 1 221 ? -38.661 3.026 33.867 1.00 78.81 221 LYS A CA 1
ATOM 1714 C C . LYS A 1 221 ? -38.371 2.787 35.353 1.00 78.81 221 LYS A C 1
ATOM 1716 O O . LYS A 1 221 ? -37.298 2.310 35.709 1.00 78.81 221 LYS A O 1
ATOM 1721 N N . GLU A 1 222 ? -39.325 3.130 36.220 1.00 77.19 222 GLU A N 1
ATOM 1722 C CA . GLU A 1 222 ? -39.256 2.858 37.673 1.00 77.19 222 GLU A CA 1
ATOM 1723 C C . GLU A 1 222 ? -38.048 3.489 38.400 1.00 77.19 222 GLU A C 1
ATOM 1725 O O . GLU A 1 222 ? -37.572 2.968 39.404 1.00 77.19 222 GLU A O 1
ATOM 1730 N N . GLY A 1 223 ? -37.520 4.609 37.894 1.00 71.50 223 GLY A N 1
ATOM 1731 C CA . GLY A 1 223 ? -36.365 5.285 38.501 1.00 71.50 223 GLY A CA 1
ATOM 1732 C C . GLY A 1 223 ? -35.024 4.569 38.297 1.00 71.50 223 GLY A C 1
ATOM 1733 O O . GLY A 1 223 ? -34.018 4.994 38.864 1.00 71.50 223 GLY A O 1
ATOM 1734 N N . LYS A 1 224 ? -34.985 3.507 37.481 1.00 80.44 224 LYS A N 1
ATOM 1735 C CA . LYS A 1 224 ? -33.742 2.856 37.051 1.00 80.44 224 LYS A CA 1
ATOM 1736 C C . LYS A 1 224 ? -33.029 3.709 35.998 1.00 80.44 224 LYS A C 1
ATOM 1738 O O . LYS A 1 224 ? -33.653 4.514 35.305 1.00 80.44 224 LYS A O 1
ATOM 1743 N N . GLY A 1 225 ? -31.710 3.534 35.893 1.00 86.81 225 GLY A N 1
ATOM 1744 C CA . GLY A 1 225 ? -30.881 4.246 34.916 1.00 86.81 225 GLY A CA 1
ATOM 1745 C C . GLY A 1 225 ? -31.345 4.034 33.471 1.00 86.81 225 GLY A C 1
ATOM 1746 O O . GLY A 1 225 ? -32.067 3.084 33.172 1.00 86.81 225 GLY A O 1
ATOM 1747 N N . ILE A 1 226 ? -30.937 4.937 32.579 1.00 93.31 226 ILE A N 1
ATOM 1748 C CA . ILE A 1 226 ? -31.238 4.892 31.144 1.00 93.31 226 ILE A CA 1
ATOM 1749 C C . ILE A 1 226 ? -29.995 4.402 30.416 1.00 93.31 226 ILE A C 1
ATOM 1751 O O . ILE A 1 226 ? -29.100 5.193 30.112 1.00 93.31 226 ILE A O 1
ATOM 1755 N N . TYR A 1 227 ? -29.912 3.099 30.168 1.00 93.12 227 TYR A N 1
ATOM 1756 C CA . TYR A 1 227 ? -28.722 2.486 29.583 1.00 93.12 227 TYR A CA 1
ATOM 1757 C C . TYR A 1 227 ? -28.984 2.030 28.156 1.00 93.12 227 TYR A C 1
ATOM 1759 O O . TYR A 1 227 ? -30.077 1.586 27.824 1.00 93.12 227 TYR A O 1
ATOM 1767 N N . VAL A 1 228 ? -27.975 2.121 27.297 1.00 92.19 228 VAL A N 1
ATOM 1768 C CA . VAL A 1 228 ? -28.016 1.539 25.949 1.00 92.19 228 VAL A CA 1
ATOM 1769 C C . VAL A 1 228 ? -26.732 0.779 25.698 1.00 92.19 228 VAL A C 1
ATOM 1771 O O . VAL A 1 228 ? -25.656 1.224 26.102 1.00 92.19 228 VAL A O 1
ATOM 1774 N N . ALA A 1 229 ? -26.833 -0.349 25.008 1.00 88.00 229 ALA A N 1
ATOM 1775 C CA . ALA A 1 229 ? -25.663 -0.989 24.445 1.00 88.00 229 ALA A CA 1
ATOM 1776 C C . ALA A 1 229 ? -25.411 -0.421 23.050 1.00 88.00 229 ALA A C 1
ATOM 1778 O O . ALA A 1 229 ? -26.317 -0.324 22.228 1.00 88.00 229 ALA A O 1
ATOM 1779 N N . VAL A 1 230 ? -24.176 -0.038 22.775 1.00 81.31 230 VAL A N 1
ATOM 1780 C CA . VAL A 1 230 ? -23.732 0.323 21.434 1.00 81.31 230 VAL A CA 1
ATOM 1781 C C . VAL A 1 230 ? -22.454 -0.437 21.192 1.00 81.31 230 VAL A C 1
ATOM 1783 O O . VAL A 1 230 ? -21.470 -0.249 21.910 1.00 81.31 230 VAL A O 1
ATOM 1786 N N . TRP A 1 231 ? -22.484 -1.324 20.201 1.00 72.88 231 TRP A N 1
ATOM 1787 C CA . TRP A 1 231 ? -21.325 -2.116 19.822 1.00 72.88 231 TRP A CA 1
ATOM 1788 C C . TRP A 1 231 ? -20.765 -2.893 21.028 1.00 72.88 231 TRP A C 1
ATOM 1790 O O . TRP A 1 231 ? -19.567 -2.896 21.292 1.00 72.88 231 TRP A O 1
ATOM 1800 N N . GLY A 1 232 ? -21.649 -3.523 21.807 1.00 75.44 232 GLY A N 1
ATOM 1801 C CA . GLY A 1 232 ? -21.271 -4.339 22.967 1.00 75.44 232 GLY A CA 1
ATOM 1802 C C . GLY A 1 232 ? -20.832 -3.561 24.215 1.00 75.44 232 GLY A C 1
ATOM 1803 O O . GLY A 1 232 ? -20.563 -4.184 25.238 1.00 75.44 232 GLY A O 1
ATOM 1804 N N . ARG A 1 233 ? -20.788 -2.224 24.182 1.00 80.56 233 ARG A N 1
ATOM 1805 C CA . ARG A 1 233 ? -20.511 -1.379 25.355 1.00 80.56 233 ARG A CA 1
ATOM 1806 C C . ARG A 1 233 ? -21.791 -0.782 25.897 1.00 80.56 233 ARG A C 1
ATOM 1808 O O . ARG A 1 233 ? -22.584 -0.258 25.124 1.00 80.56 233 ARG A O 1
ATOM 1815 N N . VAL A 1 234 ? -21.961 -0.811 27.213 1.00 87.56 234 VAL A N 1
ATOM 1816 C CA . VAL A 1 234 ? -23.131 -0.242 27.883 1.00 87.56 234 VAL A CA 1
ATOM 1817 C C . VAL A 1 234 ? -22.818 1.184 28.334 1.00 87.56 234 VAL A C 1
ATOM 1819 O O . VAL A 1 234 ? -21.908 1.401 29.138 1.00 87.56 234 VAL A O 1
ATOM 1822 N N . TYR A 1 235 ? -23.565 2.147 27.798 1.00 89.56 235 TYR A N 1
ATOM 1823 C CA . TYR A 1 235 ? -23.458 3.576 28.093 1.00 89.56 235 TYR A CA 1
ATOM 1824 C C . TYR A 1 235 ? -24.574 4.013 29.035 1.00 89.56 235 TYR A C 1
ATOM 1826 O O . TYR A 1 235 ? -25.735 3.664 28.815 1.00 89.56 235 TYR A O 1
ATOM 1834 N N . ASP A 1 236 ? -24.235 4.837 30.026 1.00 92.06 236 ASP A N 1
ATOM 1835 C CA . ASP A 1 236 ? -25.223 5.488 30.885 1.00 92.06 236 ASP A CA 1
ATOM 1836 C C . ASP A 1 236 ? -25.663 6.835 30.297 1.00 92.06 236 ASP A C 1
ATOM 1838 O O . ASP A 1 236 ? -24.941 7.833 30.339 1.00 92.06 236 ASP A O 1
ATOM 1842 N N . LEU A 1 237 ? -26.880 6.871 29.759 1.00 93.12 237 LEU A N 1
ATOM 1843 C CA . LEU A 1 237 ? -27.500 8.059 29.181 1.00 93.12 237 LEU A CA 1
ATOM 1844 C C . LEU A 1 237 ? -28.443 8.777 30.154 1.00 93.12 237 LEU A C 1
ATOM 1846 O O . LEU A 1 237 ? -29.155 9.689 29.732 1.00 93.12 237 LEU A O 1
ATOM 1850 N N . SER A 1 238 ? -28.441 8.434 31.447 1.00 90.38 238 SER A N 1
ATOM 1851 C CA . SER A 1 238 ? -29.365 9.001 32.447 1.00 90.38 238 SER A CA 1
ATOM 1852 C C . SER A 1 238 ? -29.259 10.525 32.565 1.00 90.38 238 SER A C 1
ATOM 1854 O O . SER A 1 238 ? -30.242 11.206 32.846 1.00 90.38 238 SER A O 1
ATOM 1856 N N . GLN A 1 239 ? -28.077 11.085 32.291 1.00 88.75 239 GLN A N 1
ATOM 1857 C CA . GLN A 1 239 ? -27.829 12.534 32.298 1.00 88.75 239 GLN A CA 1
ATOM 1858 C C . GLN A 1 239 ? -28.187 13.227 30.969 1.00 88.75 239 GLN A C 1
ATOM 1860 O O . GLN A 1 239 ? -28.050 14.445 30.825 1.00 88.75 239 GLN A O 1
ATOM 1865 N N . SER A 1 240 ? -28.640 12.479 29.961 1.00 90.62 240 SER A N 1
ATOM 1866 C CA . SER A 1 240 ? -28.946 13.023 28.643 1.00 90.62 240 SER A CA 1
ATOM 1867 C C . SER A 1 240 ? -30.323 13.677 28.605 1.00 90.62 240 SER A C 1
ATOM 1869 O O . SER A 1 240 ? -31.356 13.044 28.822 1.00 90.62 240 SER A O 1
ATOM 1871 N N . ARG A 1 241 ? -30.369 14.954 28.204 1.00 89.44 241 ARG A N 1
ATOM 1872 C CA . ARG A 1 241 ? -31.636 15.686 28.017 1.00 89.44 241 ARG A CA 1
ATOM 1873 C C . ARG A 1 241 ? -32.546 15.054 26.959 1.00 89.44 241 ARG A C 1
ATOM 1875 O O . ARG A 1 241 ? -33.754 15.244 27.029 1.00 89.44 241 ARG A O 1
ATOM 1882 N N . LEU A 1 242 ? -31.965 14.331 26.002 1.00 89.25 242 LEU A N 1
ATOM 1883 C CA . LEU A 1 242 ? -32.663 13.732 24.861 1.00 89.25 242 LEU A CA 1
ATOM 1884 C C . LEU A 1 242 ? -33.149 12.298 25.115 1.00 89.25 242 LEU A C 1
ATOM 1886 O O . LEU A 1 242 ? -33.769 11.727 24.222 1.00 89.25 242 LEU A O 1
ATOM 1890 N N . TRP A 1 243 ? -32.850 11.733 26.290 1.00 90.94 243 TRP A N 1
ATOM 1891 C CA . TRP A 1 243 ? -33.198 10.358 26.667 1.00 90.94 243 TRP A CA 1
ATOM 1892 C C . TRP A 1 243 ? -33.984 10.270 27.983 1.00 90.94 243 TRP A C 1
ATOM 1894 O O . TRP A 1 243 ? -34.174 9.177 28.497 1.00 90.94 243 TRP A O 1
ATOM 1904 N N . LYS A 1 244 ? -34.477 11.394 28.528 1.00 84.00 244 LYS A N 1
ATOM 1905 C CA . LYS A 1 244 ? -35.122 11.470 29.859 1.00 84.00 244 LYS A CA 1
ATOM 1906 C C . LYS A 1 244 ? -36.244 10.455 30.101 1.00 84.00 244 LYS A C 1
ATOM 1908 O O . LYS A 1 244 ? -36.473 10.076 31.240 1.00 84.00 244 LYS A O 1
ATOM 1913 N N . THR A 1 245 ? -36.964 10.060 29.056 1.00 84.38 245 THR A N 1
ATOM 1914 C CA . THR A 1 245 ? -38.082 9.108 29.135 1.00 84.38 245 THR A CA 1
ATOM 1915 C C . THR A 1 245 ? -37.670 7.673 28.806 1.00 84.38 245 THR A C 1
ATOM 1917 O O . THR A 1 245 ? -38.534 6.821 28.630 1.00 84.38 245 THR A O 1
ATOM 1920 N N . GLY A 1 246 ? -36.371 7.413 28.636 1.00 85.81 246 GLY A N 1
ATOM 1921 C CA . GLY A 1 246 ? -35.871 6.145 28.115 1.00 85.81 246 GLY A CA 1
ATOM 1922 C C . GLY A 1 246 ? -36.101 5.959 26.615 1.00 85.81 246 GLY A C 1
ATOM 1923 O O . GLY A 1 246 ? -35.839 4.882 26.097 1.00 85.81 246 GLY A O 1
ATOM 1924 N N . ALA A 1 247 ? -36.568 6.983 25.895 1.00 88.44 247 ALA A N 1
ATOM 1925 C CA . ALA A 1 247 ? -36.761 6.927 24.451 1.00 88.44 247 ALA A CA 1
ATOM 1926 C C . ALA A 1 247 ? -36.158 8.152 23.762 1.00 88.44 247 ALA A C 1
ATOM 1928 O O . ALA A 1 247 ? -36.291 9.283 24.234 1.00 88.44 247 ALA A O 1
ATOM 1929 N N . HIS A 1 248 ? -35.541 7.930 22.607 1.00 87.06 248 HIS A N 1
ATOM 1930 C CA . HIS A 1 248 ? -34.982 8.962 21.753 1.00 87.06 248 HIS A CA 1
ATOM 1931 C C . HIS A 1 248 ? -35.752 9.048 20.437 1.00 87.06 248 HIS A C 1
ATOM 1933 O O . HIS A 1 248 ? -35.892 8.061 19.710 1.00 87.06 248 HIS A O 1
ATOM 1939 N N . MET A 1 249 ? -36.280 10.244 20.150 1.00 86.31 249 MET A N 1
ATOM 1940 C CA . MET A 1 249 ? -37.067 10.552 18.945 1.00 86.31 249 MET A CA 1
ATOM 1941 C C . MET A 1 249 ? -38.237 9.580 18.692 1.00 86.31 249 MET A C 1
ATOM 1943 O O . MET A 1 249 ? -38.627 9.380 17.547 1.00 86.31 249 MET A O 1
ATOM 1947 N N . GLN A 1 250 ? -38.768 8.945 19.747 1.00 81.12 250 GLN A N 1
ATOM 1948 C CA . GLN A 1 250 ? -39.821 7.915 19.676 1.00 81.12 250 GLN A CA 1
ATOM 1949 C C . GLN A 1 250 ? -39.493 6.715 18.763 1.00 81.12 250 GLN A C 1
ATOM 1951 O O . GLN A 1 250 ? -40.387 5.977 18.364 1.00 81.12 250 GLN A O 1
ATOM 1956 N N . ARG A 1 251 ? -38.215 6.513 18.421 1.00 83.94 251 ARG A N 1
ATOM 1957 C CA . ARG A 1 251 ? -37.758 5.435 17.526 1.00 83.94 251 ARG A CA 1
ATOM 1958 C C . ARG A 1 251 ? -36.760 4.495 18.177 1.00 83.94 251 ARG A C 1
ATOM 1960 O O . ARG A 1 251 ? -36.640 3.350 17.756 1.00 83.94 251 ARG A O 1
ATOM 1967 N N . HIS A 1 252 ? -36.032 4.981 19.174 1.00 89.69 252 HIS A N 1
ATOM 1968 C CA . HIS A 1 252 ? -34.986 4.218 19.835 1.00 89.69 252 HIS A CA 1
ATOM 1969 C C . HIS A 1 252 ? -35.264 4.186 21.325 1.00 89.69 252 HIS A C 1
ATOM 1971 O O . HIS A 1 252 ? -35.481 5.229 21.938 1.00 89.69 252 HIS A O 1
ATOM 1977 N N . GLU A 1 253 ? -35.269 2.991 21.892 1.00 91.50 253 GLU A N 1
ATOM 1978 C CA . GLU A 1 253 ? -35.560 2.765 23.301 1.00 91.50 253 GLU A CA 1
ATOM 1979 C C . GLU A 1 253 ? -34.278 2.393 24.037 1.00 91.50 253 GLU A C 1
ATOM 1981 O O . GLU A 1 253 ? -33.394 1.727 23.493 1.00 91.50 253 GLU A O 1
ATOM 1986 N N . ALA A 1 254 ? -34.185 2.845 25.281 1.00 91.50 254 ALA A N 1
ATOM 1987 C CA . ALA A 1 254 ? -33.187 2.397 26.225 1.00 91.50 254 ALA A CA 1
ATOM 1988 C C . ALA A 1 254 ? -33.442 0.937 26.614 1.00 91.50 254 ALA A C 1
ATOM 1990 O O . ALA A 1 254 ? -34.524 0.391 26.407 1.00 91.50 254 ALA A O 1
ATOM 1991 N N . GLY A 1 255 ? -32.416 0.297 27.154 1.00 91.31 255 GLY A N 1
ATOM 1992 C CA . GLY A 1 255 ? -32.409 -1.122 27.472 1.00 91.31 255 GLY A CA 1
ATOM 1993 C C . GLY A 1 255 ? -32.120 -2.038 26.279 1.00 91.31 255 GLY A C 1
ATOM 1994 O O . GLY A 1 255 ? -32.245 -3.249 26.399 1.00 91.31 255 GLY A O 1
ATOM 1995 N N . LYS A 1 256 ? -31.719 -1.485 25.127 1.00 90.88 256 LYS A N 1
ATOM 1996 C CA . LYS A 1 256 ? -31.455 -2.238 23.890 1.00 90.88 256 LYS A CA 1
ATOM 1997 C C . LYS A 1 256 ? -30.035 -2.037 23.374 1.00 90.88 256 LYS A C 1
ATOM 1999 O O . LYS A 1 256 ? -29.348 -1.080 23.740 1.00 90.88 256 LYS A O 1
ATOM 2004 N N . GLU A 1 257 ? -29.620 -2.939 22.487 1.00 87.38 257 GLU A N 1
ATOM 2005 C CA . GLU A 1 257 ? -28.477 -2.724 21.601 1.00 87.38 257 GLU A CA 1
ATOM 2006 C C . GLU A 1 257 ? -28.921 -1.840 20.424 1.00 87.38 257 GLU A C 1
ATOM 2008 O O . GLU A 1 257 ? -29.921 -2.131 19.768 1.00 87.38 257 GLU A O 1
ATOM 2013 N N . LEU A 1 258 ? -28.215 -0.728 20.203 1.00 87.81 258 LEU A N 1
ATOM 2014 C CA . LEU A 1 258 ? -28.541 0.282 19.197 1.00 87.81 258 LEU A CA 1
ATOM 2015 C C . LEU A 1 258 ? -27.404 0.555 18.198 1.00 87.81 258 LEU A C 1
ATOM 2017 O O . LEU A 1 258 ? -27.466 1.548 17.476 1.00 87.81 258 LEU A O 1
ATOM 2021 N N . GLY A 1 259 ? -26.369 -0.280 18.127 1.00 80.56 259 GLY A N 1
ATOM 2022 C CA . GLY A 1 259 ? -25.226 -0.129 17.227 1.00 80.56 259 GLY A CA 1
ATOM 2023 C C . GLY A 1 259 ? -25.641 -0.036 15.760 1.00 80.56 259 GLY A C 1
ATOM 2024 O O . GLY A 1 259 ? -25.249 0.904 15.067 1.00 80.56 259 GLY A O 1
ATOM 2025 N N . GLU A 1 260 ? -26.510 -0.934 15.291 1.00 78.19 260 GLU A N 1
ATOM 2026 C CA . GLU A 1 260 ? -27.019 -0.880 13.911 1.00 78.19 260 GLU A CA 1
ATOM 2027 C C . GLU A 1 260 ? -27.901 0.350 13.663 1.00 78.19 260 GLU A C 1
ATOM 2029 O O . GLU A 1 260 ? -27.751 1.037 12.649 1.00 78.19 260 GLU A O 1
ATOM 2034 N N . ALA A 1 261 ? -28.770 0.684 14.620 1.00 80.25 261 ALA A N 1
ATOM 2035 C CA . ALA A 1 261 ? -29.620 1.870 14.543 1.00 80.25 261 ALA A CA 1
ATOM 2036 C C . ALA A 1 261 ? -28.790 3.167 14.494 1.00 80.25 261 ALA A C 1
ATOM 2038 O O . ALA A 1 261 ? -29.159 4.133 13.824 1.00 80.25 261 ALA A O 1
ATOM 2039 N N . LEU A 1 262 ? -27.627 3.181 15.149 1.00 80.06 262 LEU A N 1
ATOM 2040 C CA . LEU A 1 262 ? -26.721 4.322 15.193 1.00 80.06 262 LEU A CA 1
ATOM 2041 C C . LEU A 1 262 ? -26.062 4.610 13.838 1.00 80.06 262 LEU A C 1
ATOM 2043 O O . LEU A 1 262 ? -25.776 5.775 13.547 1.00 80.06 262 LEU A O 1
ATOM 2047 N N . VAL A 1 263 ? -25.868 3.593 12.987 1.00 73.62 263 VAL A N 1
ATOM 2048 C CA . VAL A 1 263 ? -25.339 3.759 11.616 1.00 73.62 263 VAL A CA 1
ATOM 2049 C C . VAL A 1 263 ? -26.260 4.644 10.776 1.00 73.62 263 VAL A C 1
ATOM 2051 O O . VAL A 1 263 ? -25.782 5.424 9.956 1.00 73.62 263 VAL A O 1
ATOM 2054 N N . GLN A 1 264 ? -27.570 4.561 11.015 1.00 77.50 264 GLN A N 1
ATOM 2055 C CA . GLN A 1 264 ? -28.593 5.333 10.306 1.00 77.50 264 GLN A CA 1
ATOM 2056 C C . GLN A 1 264 ? -28.846 6.714 10.940 1.00 77.50 264 GLN A C 1
ATOM 2058 O O . GLN A 1 264 ? -29.680 7.478 10.453 1.00 77.50 264 GLN A O 1
ATOM 2063 N N . SER A 1 265 ? -28.144 7.053 12.028 1.00 81.19 265 SER A N 1
ATOM 2064 C CA . SER A 1 265 ? -28.359 8.310 12.748 1.00 81.19 265 SER A CA 1
ATOM 2065 C C . SER A 1 265 ? -27.677 9.509 12.064 1.00 81.19 265 SER A C 1
ATOM 2067 O O . SER A 1 265 ? -26.567 9.384 11.539 1.00 81.19 265 SER A O 1
ATOM 2069 N N . PRO A 1 266 ? -28.266 10.718 12.140 1.00 81.50 266 PRO A N 1
ATOM 2070 C CA . PRO A 1 266 ? -27.697 11.926 11.533 1.00 81.50 266 PRO A CA 1
ATOM 2071 C C . PRO A 1 266 ? -26.443 12.455 12.256 1.00 81.50 266 PRO A C 1
ATOM 2073 O O . PRO A 1 266 ? -25.775 13.356 11.753 1.00 81.50 266 PRO A O 1
ATOM 2076 N N . HIS A 1 267 ? -26.115 11.929 13.441 1.00 79.19 267 HIS A N 1
ATOM 2077 C CA . HIS A 1 267 ? -25.018 12.411 14.292 1.00 79.19 267 HIS A CA 1
ATOM 2078 C C . HIS A 1 267 ? -23.929 11.361 14.570 1.00 79.19 267 HIS A C 1
ATOM 2080 O O . HIS A 1 267 ? -22.871 11.706 15.110 1.00 79.19 267 HIS A O 1
ATOM 2086 N N . GLY A 1 268 ? -24.159 10.094 14.211 1.00 76.50 268 GLY A N 1
ATOM 2087 C CA . GLY A 1 268 ? -23.261 8.985 14.528 1.00 76.50 268 GLY A CA 1
ATOM 2088 C C . GLY A 1 268 ? -22.968 8.873 16.030 1.00 76.50 268 GLY A C 1
ATOM 2089 O O . GLY A 1 268 ? -23.768 9.275 16.872 1.00 76.50 268 GLY A O 1
ATOM 2090 N N . GLU A 1 269 ? -21.786 8.358 16.368 1.00 75.94 269 GLU A N 1
ATOM 2091 C CA . GLU A 1 269 ? -21.405 8.004 17.748 1.00 75.94 269 GLU A CA 1
ATOM 2092 C C . GLU A 1 269 ? -20.891 9.185 18.585 1.00 75.94 269 GLU A C 1
ATOM 2094 O O . GLU A 1 269 ? -20.781 9.072 19.800 1.00 75.94 269 GLU A O 1
ATOM 2099 N N . LYS A 1 270 ? -20.595 10.338 17.966 1.00 80.31 270 LYS A N 1
ATOM 2100 C CA . LYS A 1 270 ? -19.975 11.491 18.650 1.00 80.31 270 LYS A CA 1
ATOM 2101 C C . LYS A 1 270 ? -20.698 11.926 19.936 1.00 80.31 270 LYS A C 1
ATOM 2103 O O . LYS A 1 270 ? -20.016 12.275 20.896 1.00 80.31 270 LYS A O 1
ATOM 2108 N N . PRO A 1 271 ? -22.046 11.942 20.013 1.00 86.56 271 PRO A N 1
ATOM 2109 C CA . PRO A 1 271 ? -22.728 12.305 21.253 1.00 86.56 271 PRO A CA 1
ATOM 2110 C C . PRO A 1 271 ? -22.467 11.329 22.409 1.00 86.56 271 PRO A C 1
ATOM 2112 O O . PRO A 1 271 ? -22.500 11.763 23.558 1.00 86.56 271 PRO A O 1
ATOM 2115 N N . LEU A 1 272 ? -22.187 10.050 22.118 1.00 84.25 272 LEU A N 1
ATOM 2116 C CA . LEU A 1 272 ? -21.944 9.005 23.121 1.00 84.25 272 LEU A CA 1
ATOM 2117 C C . LEU A 1 272 ? -20.622 9.198 23.866 1.00 84.25 272 LEU A C 1
ATOM 2119 O O . LEU A 1 272 ? -20.515 8.792 25.016 1.00 84.25 272 LEU A O 1
ATOM 2123 N N . GLU A 1 273 ? -19.646 9.881 23.260 1.00 81.62 273 GLU A N 1
ATOM 2124 C CA . GLU A 1 273 ? -18.339 10.165 23.875 1.00 81.62 273 GLU A CA 1
ATOM 2125 C C . GLU A 1 273 ? -18.452 10.980 25.180 1.00 81.62 273 GLU A C 1
ATOM 2127 O O . GLU A 1 273 ? -17.530 10.987 25.992 1.00 81.62 273 GLU A O 1
ATOM 2132 N N . LYS A 1 274 ? -19.587 11.660 25.396 1.00 86.19 274 LYS A N 1
ATOM 2133 C CA . LYS A 1 274 ? -19.862 12.470 26.593 1.00 86.19 274 LYS A CA 1
ATOM 2134 C C . LYS A 1 274 ? -20.411 11.662 27.770 1.00 86.19 274 LYS A C 1
ATOM 2136 O O . LYS A 1 274 ? -20.528 12.211 28.863 1.00 86.19 274 LYS A O 1
ATOM 2141 N N . PHE A 1 275 ? -20.793 10.409 27.544 1.00 88.12 275 PHE A N 1
ATOM 2142 C CA . PHE A 1 275 ? -21.469 9.573 28.529 1.00 88.12 275 PHE A CA 1
ATOM 2143 C C . PHE A 1 275 ? -20.538 8.470 29.042 1.00 88.12 275 PHE A C 1
ATOM 2145 O O . PHE A 1 275 ? -19.715 7.958 28.276 1.00 88.12 275 PHE A O 1
ATOM 2152 N N . PRO A 1 276 ? -20.631 8.104 30.332 1.00 86.88 276 PRO A N 1
ATOM 2153 C CA . PRO A 1 276 ? -19.748 7.104 30.905 1.00 86.88 276 PRO A CA 1
ATOM 2154 C C . PRO A 1 276 ? -20.108 5.696 30.418 1.00 86.88 276 PRO A C 1
ATOM 2156 O O . PRO A 1 276 ? -21.279 5.354 30.235 1.00 86.88 276 PRO A O 1
ATOM 2159 N N . ILE A 1 277 ? -19.073 4.875 30.232 1.00 84.81 277 ILE A N 1
ATOM 2160 C CA . ILE A 1 277 ? -19.205 3.449 29.919 1.00 84.81 277 ILE A CA 1
ATOM 2161 C C . ILE A 1 277 ? -19.223 2.684 31.239 1.00 84.81 277 ILE A C 1
ATOM 2163 O O . ILE A 1 277 ? -18.253 2.728 31.995 1.00 84.81 277 ILE A O 1
ATOM 2167 N N . ILE A 1 278 ? -20.312 1.968 31.498 1.00 86.62 278 ILE A N 1
ATOM 2168 C CA . ILE A 1 278 ? -20.568 1.293 32.780 1.00 86.62 278 ILE A CA 1
ATOM 2169 C C . ILE A 1 278 ? -20.416 -0.231 32.706 1.00 86.62 278 ILE A C 1
ATOM 2171 O O . ILE A 1 278 ? -20.418 -0.905 33.735 1.00 86.62 278 ILE A O 1
ATOM 2175 N N . GLY A 1 279 ? -20.260 -0.790 31.504 1.00 83.50 279 GLY A N 1
ATOM 2176 C CA . GLY A 1 279 ? -20.098 -2.228 31.336 1.00 83.50 279 GLY A CA 1
ATOM 2177 C C . GLY A 1 279 ? -20.024 -2.701 29.893 1.00 83.50 279 GLY A C 1
ATOM 2178 O O . GLY A 1 279 ? -19.945 -1.901 28.955 1.00 83.50 279 GLY A O 1
ATOM 2179 N N . VAL A 1 280 ? -20.087 -4.020 29.735 1.00 80.81 280 VAL A N 1
ATOM 2180 C CA . VAL A 1 280 ? -20.122 -4.717 28.443 1.00 80.81 280 VAL A CA 1
ATOM 2181 C C . VAL A 1 280 ? -21.320 -5.652 28.371 1.00 80.81 280 VAL A C 1
ATOM 2183 O O . VAL A 1 280 ? -21.667 -6.306 29.352 1.00 80.81 280 VAL A O 1
ATOM 2186 N N . LEU A 1 281 ? -21.950 -5.711 27.203 1.00 79.06 281 LEU A N 1
ATOM 2187 C CA . LEU A 1 281 ? -23.063 -6.610 26.922 1.00 79.06 281 LEU A CA 1
ATOM 2188 C C . LEU A 1 281 ? -22.506 -7.991 26.564 1.00 79.06 281 LEU A C 1
ATOM 2190 O O . LEU A 1 281 ? -21.769 -8.102 25.593 1.00 79.06 281 LEU A O 1
ATOM 2194 N N . THR A 1 282 ? -22.857 -9.042 27.301 1.00 72.94 282 THR A N 1
ATOM 2195 C CA . THR A 1 282 ? -22.555 -10.435 26.943 1.00 72.94 282 THR A CA 1
ATOM 2196 C C . THR A 1 282 ? -23.670 -10.994 26.073 1.00 72.94 282 THR A C 1
ATOM 2198 O O . THR A 1 282 ? -24.846 -10.894 26.413 1.00 72.94 282 THR A O 1
ATOM 2201 N N . SER A 1 283 ? -23.307 -11.587 24.933 1.00 58.84 283 SER A N 1
ATOM 2202 C CA . SER A 1 283 ? -24.272 -12.293 24.093 1.00 58.84 283 SER A CA 1
ATOM 2203 C C . SER A 1 283 ? -24.640 -13.622 24.757 1.00 58.84 283 SER A C 1
ATOM 2205 O O . SER A 1 283 ? -23.763 -14.300 25.291 1.00 58.84 283 SER A O 1
ATOM 2207 N N . ILE A 1 284 ? -25.917 -14.012 24.695 1.00 46.16 284 ILE A N 1
ATOM 2208 C CA . ILE A 1 284 ? -26.487 -15.234 25.308 1.00 46.16 284 ILE A CA 1
ATOM 2209 C C . ILE A 1 284 ? -25.756 -16.521 24.853 1.00 46.16 284 ILE A C 1
ATOM 2211 O O . ILE A 1 284 ? -25.834 -17.564 25.494 1.00 46.16 284 ILE A O 1
ATOM 2215 N N . THR A 1 285 ? -24.940 -16.449 23.802 1.00 37.72 285 THR A N 1
ATOM 2216 C CA . THR A 1 285 ? -24.127 -17.554 23.278 1.00 37.72 285 THR A CA 1
ATOM 2217 C C . THR A 1 285 ? -22.784 -17.748 23.998 1.00 37.72 285 THR A C 1
ATOM 2219 O O . THR A 1 285 ? -21.792 -17.997 23.330 1.00 37.72 285 THR A O 1
ATOM 2222 N N . GLY A 1 286 ? -22.682 -17.601 25.326 1.00 36.03 286 GLY A N 1
ATOM 2223 C CA . GLY A 1 286 ? -21.502 -18.009 26.130 1.00 36.03 286 GLY A CA 1
ATOM 2224 C C . GLY A 1 286 ? -20.135 -17.393 25.766 1.00 36.03 286 GLY A C 1
ATOM 2225 O O . GLY A 1 286 ? -19.131 -17.655 26.423 1.00 36.03 286 GLY A O 1
ATOM 2226 N N . ALA A 1 287 ? -20.086 -16.551 24.745 1.00 35.81 287 ALA A N 1
ATOM 2227 C CA . ALA A 1 287 ? -18.981 -15.715 24.371 1.00 35.81 287 ALA A CA 1
ATOM 2228 C C . ALA A 1 287 ? -19.444 -14.296 24.680 1.00 35.81 287 ALA A C 1
ATOM 2230 O O . ALA A 1 287 ? -20.354 -13.763 24.028 1.00 35.81 287 ALA A O 1
ATOM 2231 N N . ALA A 1 288 ? -18.801 -13.669 25.669 1.00 38.41 288 ALA A N 1
ATOM 2232 C CA . ALA A 1 288 ? -18.676 -12.219 25.660 1.00 38.41 288 ALA A CA 1
ATOM 2233 C C . ALA A 1 288 ? -18.384 -11.826 24.202 1.00 38.41 288 ALA A C 1
ATOM 2235 O O . ALA A 1 288 ? -17.535 -12.484 23.587 1.00 38.41 288 ALA A O 1
ATOM 2236 N N . PRO A 1 289 ? -19.103 -10.868 23.593 1.00 42.47 289 PRO A N 1
ATOM 2237 C CA . PRO A 1 289 ? -18.736 -10.394 22.281 1.00 42.47 289 PRO A CA 1
ATOM 2238 C C . PRO A 1 289 ? -17.351 -9.791 22.463 1.00 42.47 289 PRO A C 1
ATOM 2240 O O . PRO A 1 289 ? -17.183 -8.649 22.881 1.00 42.47 289 PRO A O 1
ATOM 2243 N N . GLY A 1 290 ? -16.332 -10.605 22.193 1.00 43.12 290 GLY A N 1
ATOM 2244 C CA . GLY A 1 290 ? -15.002 -10.106 21.974 1.00 43.12 290 GLY A CA 1
ATOM 2245 C C . GLY A 1 290 ? -15.116 -9.045 20.884 1.00 43.12 290 GLY A C 1
ATOM 2246 O O . GLY A 1 290 ? -16.066 -9.074 20.088 1.00 43.12 290 GLY A O 1
ATOM 2247 N N . PRO A 1 291 ? -14.163 -8.114 20.808 1.00 48.47 291 PRO A N 1
ATOM 2248 C CA . PRO A 1 291 ? -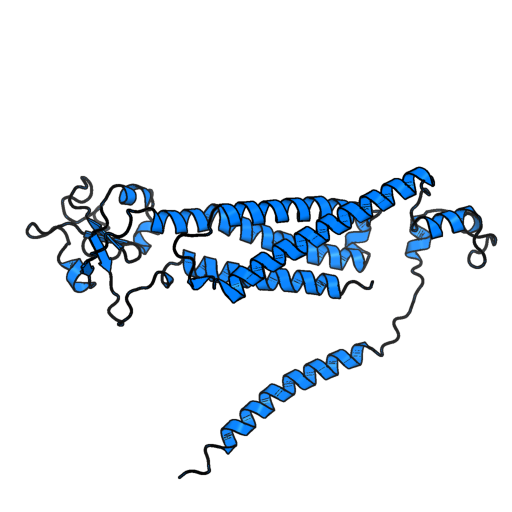14.203 -7.019 19.845 1.00 48.47 291 PRO A CA 1
ATOM 2249 C C . PRO A 1 291 ? -14.552 -7.456 18.397 1.00 48.47 291 PRO A C 1
ATOM 2251 O O . PRO A 1 291 ? -15.116 -6.691 17.629 1.00 48.47 291 PRO A O 1
ATOM 2254 N N . GLY A 1 292 ? -14.355 -8.726 18.031 1.00 42.44 292 GLY A N 1
ATOM 2255 C CA . GLY A 1 292 ? -14.648 -9.321 16.724 1.00 42.44 292 GLY A CA 1
ATOM 2256 C C . GLY A 1 292 ? -16.075 -9.280 16.137 1.00 42.44 292 GLY A C 1
ATOM 2257 O O . GLY A 1 292 ? -16.234 -9.819 15.040 1.00 42.44 292 GLY A O 1
ATOM 2258 N N . ASN A 1 293 ? -17.094 -8.661 16.751 1.00 47.75 293 ASN A N 1
ATOM 2259 C CA . ASN A 1 293 ? -18.433 -8.544 16.133 1.00 47.75 293 ASN A CA 1
ATOM 2260 C C . ASN A 1 293 ? -18.741 -7.197 15.452 1.00 47.75 293 ASN A C 1
ATOM 2262 O O . ASN A 1 293 ? -19.846 -7.018 14.944 1.00 47.75 293 ASN A O 1
ATOM 2266 N N . PHE A 1 294 ? -17.770 -6.284 15.334 1.00 62.75 294 PHE A N 1
ATOM 2267 C CA . PHE A 1 294 ? -17.973 -5.017 14.617 1.00 62.75 294 PHE A CA 1
ATOM 2268 C C . PHE A 1 294 ? -17.823 -5.162 13.096 1.00 62.75 294 PHE A C 1
ATOM 2270 O O . PHE A 1 294 ? -16.851 -5.776 12.634 1.00 62.75 294 PHE A O 1
ATOM 2277 N N . PRO A 1 295 ? -18.703 -4.535 12.287 1.00 68.06 295 PRO A N 1
ATOM 2278 C CA . PRO A 1 295 ? -18.585 -4.559 10.828 1.00 68.06 295 PRO A CA 1
ATOM 2279 C C . PRO A 1 295 ? -17.231 -4.007 10.360 1.00 68.06 295 PRO A C 1
ATOM 2281 O O . PRO A 1 295 ? -16.613 -4.563 9.455 1.00 68.06 295 PRO A O 1
ATOM 2284 N N . TYR A 1 296 ? -16.701 -2.982 11.039 1.00 73.38 296 TYR A N 1
ATOM 2285 C CA . TYR A 1 296 ? -15.394 -2.398 10.729 1.00 73.38 296 TYR A CA 1
ATOM 2286 C C . TYR A 1 296 ? -14.209 -3.315 11.056 1.00 73.38 296 TYR A C 1
ATOM 2288 O O . TYR A 1 296 ? -13.200 -3.241 10.362 1.00 73.38 296 TYR A O 1
ATOM 2296 N N . GLN A 1 297 ? -14.310 -4.192 12.061 1.00 76.31 297 GLN A N 1
ATOM 2297 C CA . GLN A 1 297 ? -13.242 -5.149 12.371 1.00 76.31 297 GLN A CA 1
ATOM 2298 C C . GLN A 1 297 ? -13.230 -6.316 11.381 1.00 76.31 297 GLN A C 1
ATOM 2300 O O . GLN A 1 297 ? -12.161 -6.716 10.922 1.00 76.31 297 GLN A O 1
ATOM 2305 N N . LYS A 1 298 ? -14.409 -6.821 10.994 1.00 80.00 298 LYS A N 1
ATOM 2306 C CA . LYS A 1 298 ? -14.528 -7.809 9.909 1.00 80.00 298 LYS A CA 1
ATOM 2307 C C . LYS A 1 298 ? -13.997 -7.231 8.596 1.00 80.00 298 LYS A C 1
ATOM 2309 O O . LYS A 1 298 ? -13.184 -7.871 7.936 1.00 80.00 298 LYS A O 1
ATOM 2314 N N . LEU A 1 299 ? -14.375 -5.993 8.268 1.00 85.12 299 LEU A N 1
ATOM 2315 C CA . LEU A 1 299 ? -13.860 -5.277 7.101 1.00 85.12 299 LEU A CA 1
ATOM 2316 C C . LEU A 1 299 ? -12.339 -5.078 7.173 1.00 85.12 299 LEU A C 1
ATOM 2318 O O . LEU A 1 299 ? -11.648 -5.355 6.200 1.00 85.12 299 LEU A O 1
ATOM 2322 N N . PHE A 1 300 ? -11.806 -4.652 8.321 1.00 86.31 300 PHE A N 1
ATOM 2323 C CA . PHE A 1 300 ? -10.364 -4.511 8.532 1.00 86.31 300 PHE A CA 1
ATOM 2324 C C . PHE A 1 300 ? -9.622 -5.826 8.277 1.00 86.31 300 PHE A C 1
ATOM 2326 O O . PHE A 1 300 ? -8.618 -5.834 7.571 1.00 86.31 300 PHE A O 1
ATOM 2333 N N . LEU A 1 301 ? -10.143 -6.938 8.801 1.00 87.06 301 LEU A N 1
ATOM 2334 C CA . LEU A 1 301 ? -9.562 -8.263 8.617 1.00 87.06 301 LEU A CA 1
ATOM 2335 C C . LEU A 1 301 ? -9.549 -8.675 7.139 1.00 87.06 301 LEU A C 1
ATOM 2337 O O . LEU A 1 301 ? -8.523 -9.126 6.636 1.00 87.06 301 LEU A O 1
ATOM 2341 N N . VAL A 1 302 ? -10.672 -8.484 6.439 1.00 90.19 302 VAL A N 1
ATOM 2342 C CA . VAL A 1 302 ? -10.784 -8.770 5.002 1.00 90.19 302 VAL A CA 1
ATOM 2343 C C . VAL A 1 302 ? -9.784 -7.931 4.207 1.00 90.19 302 VAL A C 1
ATOM 2345 O O . VAL A 1 302 ? -9.060 -8.481 3.380 1.00 90.19 302 VAL A O 1
ATOM 2348 N N . LEU A 1 303 ? -9.692 -6.627 4.477 1.00 91.62 303 LEU A N 1
ATOM 2349 C CA . LEU A 1 303 ? -8.756 -5.732 3.791 1.00 91.62 303 LEU A CA 1
ATOM 2350 C C . LEU A 1 303 ? -7.292 -6.070 4.095 1.00 91.62 303 LEU A C 1
ATOM 2352 O O . LEU A 1 303 ? -6.464 -6.006 3.190 1.00 91.62 303 LEU A O 1
ATOM 2356 N N . ALA A 1 304 ? -6.968 -6.471 5.327 1.00 90.38 304 ALA A N 1
ATOM 2357 C CA . ALA A 1 304 ? -5.616 -6.874 5.708 1.00 90.38 304 ALA A CA 1
ATOM 2358 C C . ALA A 1 304 ? -5.144 -8.090 4.891 1.00 90.38 304 ALA A C 1
ATOM 2360 O O . ALA A 1 304 ? -4.128 -8.009 4.199 1.00 90.38 304 ALA A O 1
ATOM 2361 N N . TYR A 1 305 ? -5.927 -9.176 4.875 1.00 92.19 305 TYR A N 1
ATOM 2362 C CA . TYR A 1 305 ? -5.586 -10.368 4.090 1.00 92.19 305 TYR A CA 1
ATOM 2363 C C . TYR A 1 305 ? -5.665 -10.133 2.578 1.00 92.19 305 TYR A C 1
ATOM 2365 O O . TYR A 1 305 ? -4.850 -10.680 1.837 1.00 92.19 305 TYR A O 1
ATOM 2373 N N . SER A 1 306 ? -6.594 -9.290 2.115 1.00 93.81 306 SER A N 1
ATOM 2374 C CA . SER A 1 306 ? -6.649 -8.883 0.705 1.00 93.81 306 SER A CA 1
ATOM 2375 C C . SER A 1 306 ? -5.371 -8.145 0.302 1.00 93.81 306 SER A C 1
ATOM 2377 O O . SER A 1 306 ? -4.801 -8.446 -0.740 1.00 93.81 306 SER A O 1
ATOM 2379 N N . ASN A 1 307 ? -4.858 -7.244 1.146 1.00 93.50 307 ASN A N 1
ATOM 2380 C CA . ASN A 1 307 ? -3.592 -6.552 0.894 1.00 93.50 307 ASN A CA 1
ATOM 2381 C C . ASN A 1 307 ? -2.388 -7.499 0.924 1.00 93.50 307 ASN A C 1
ATOM 2383 O O . ASN A 1 307 ? -1.482 -7.327 0.114 1.00 93.50 307 ASN A O 1
ATOM 2387 N N . LEU A 1 308 ? -2.374 -8.506 1.805 1.00 94.19 308 LEU A N 1
ATOM 2388 C CA . LEU A 1 308 ? -1.340 -9.545 1.780 1.00 94.19 308 LEU A CA 1
ATOM 2389 C C . LEU A 1 308 ? -1.358 -10.309 0.448 1.00 94.19 308 LEU A C 1
ATOM 2391 O O . LEU A 1 308 ? -0.307 -10.490 -0.163 1.00 94.19 308 LEU A O 1
ATOM 2395 N N . LEU A 1 309 ? -2.540 -10.709 -0.032 1.00 95.75 309 LEU A N 1
ATOM 2396 C CA . LEU A 1 309 ? -2.680 -11.375 -1.328 1.00 95.75 309 LEU A CA 1
ATOM 2397 C C . LEU A 1 309 ? -2.208 -10.472 -2.477 1.00 95.75 309 LEU A C 1
ATOM 2399 O O . LEU A 1 309 ? -1.436 -10.922 -3.316 1.00 95.75 309 LEU A O 1
ATOM 2403 N N . LEU A 1 310 ? -2.613 -9.198 -2.491 1.00 95.81 310 LEU A N 1
ATOM 2404 C CA . LEU A 1 310 ? -2.163 -8.227 -3.495 1.00 95.81 310 LEU A CA 1
ATOM 2405 C C . LEU A 1 310 ? -0.640 -8.057 -3.484 1.00 95.81 310 LEU A C 1
ATOM 2407 O O . LEU A 1 310 ? -0.024 -8.059 -4.547 1.00 95.81 310 LEU A O 1
ATOM 2411 N N . ALA A 1 311 ? -0.025 -7.967 -2.302 1.00 95.00 311 ALA A N 1
ATOM 2412 C CA . ALA A 1 311 ? 1.423 -7.857 -2.167 1.00 95.00 311 ALA A CA 1
ATOM 2413 C C . ALA A 1 311 ? 2.147 -9.087 -2.742 1.00 95.00 311 ALA A C 1
ATOM 2415 O O . ALA A 1 311 ? 3.115 -8.938 -3.488 1.00 95.00 311 ALA A O 1
ATOM 2416 N N . LEU A 1 312 ? 1.653 -10.297 -2.461 1.00 95.25 312 LEU A N 1
ATOM 2417 C CA . LEU A 1 312 ? 2.206 -11.533 -3.025 1.00 95.25 312 LEU A CA 1
ATOM 2418 C C . LEU A 1 312 ? 2.005 -11.613 -4.546 1.00 95.25 312 LEU A C 1
ATOM 2420 O O . LEU A 1 312 ? 2.930 -11.996 -5.258 1.00 95.25 312 LEU A O 1
ATOM 2424 N N . SER A 1 313 ? 0.849 -11.186 -5.059 1.00 95.50 313 SER A N 1
ATOM 2425 C CA . SER A 1 313 ? 0.586 -11.105 -6.501 1.00 95.50 313 SER A CA 1
ATOM 2426 C C . SER A 1 313 ? 1.520 -10.120 -7.208 1.00 95.50 313 SER A C 1
ATOM 2428 O O . SER 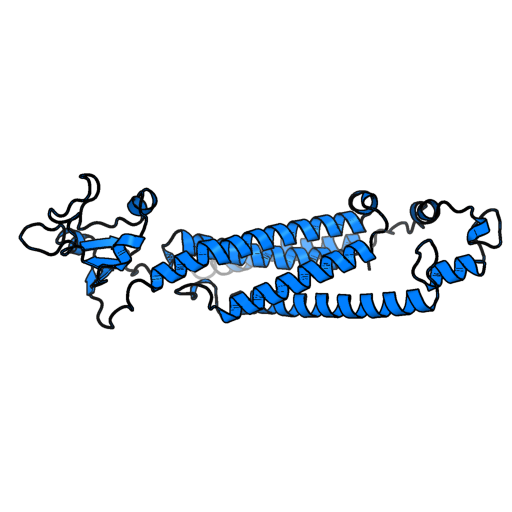A 1 313 ? 1.997 -10.406 -8.300 1.00 95.50 313 SER A O 1
ATOM 2430 N N . ILE A 1 314 ? 1.847 -8.986 -6.580 1.00 95.31 314 ILE A N 1
ATOM 2431 C CA . ILE A 1 314 ? 2.832 -8.026 -7.104 1.00 95.31 314 ILE A CA 1
ATOM 2432 C C . ILE A 1 314 ? 4.223 -8.666 -7.190 1.00 95.31 314 ILE A C 1
ATOM 2434 O O . ILE A 1 314 ? 4.902 -8.512 -8.205 1.00 95.31 314 ILE A O 1
ATOM 2438 N N . VAL A 1 315 ? 4.647 -9.403 -6.157 1.00 93.94 315 VAL A N 1
ATOM 2439 C CA . VAL A 1 315 ? 5.920 -10.147 -6.180 1.00 93.94 315 VAL A CA 1
ATOM 2440 C C . VAL A 1 315 ? 5.904 -11.209 -7.281 1.00 93.94 315 VAL A C 1
ATOM 2442 O O . VAL A 1 315 ? 6.888 -11.355 -8.001 1.00 93.94 315 VAL A O 1
ATOM 2445 N N . PHE A 1 316 ? 4.777 -11.897 -7.475 1.00 92.94 316 PHE A N 1
ATOM 2446 C CA . PHE A 1 316 ? 4.607 -12.854 -8.565 1.00 92.94 316 PHE A CA 1
ATOM 2447 C C . PHE A 1 316 ? 4.728 -12.190 -9.947 1.00 92.94 316 PHE A C 1
ATOM 2449 O O . PHE A 1 316 ? 5.453 -12.703 -10.793 1.00 92.94 316 PHE A O 1
ATOM 2456 N N . CYS A 1 317 ? 4.133 -11.010 -10.166 1.00 91.69 317 CYS A N 1
ATOM 2457 C CA . CYS A 1 317 ? 4.343 -10.239 -11.399 1.00 91.69 317 CYS A CA 1
ATOM 2458 C C . CYS A 1 317 ? 5.829 -9.935 -11.647 1.00 91.69 317 CYS A C 1
ATOM 2460 O O . CYS A 1 317 ? 6.289 -10.015 -12.781 1.00 91.69 317 CYS A O 1
ATOM 2462 N N . VAL A 1 318 ? 6.592 -9.614 -10.595 1.00 88.12 318 VAL A N 1
ATOM 2463 C CA . VAL A 1 318 ? 8.044 -9.389 -10.705 1.00 88.12 318 VAL A CA 1
ATOM 2464 C C . VAL A 1 318 ? 8.799 -10.685 -11.023 1.00 88.12 318 VAL A C 1
ATOM 2466 O O . VAL A 1 318 ? 9.778 -10.650 -11.762 1.00 88.12 318 VAL A O 1
ATOM 2469 N N . ALA A 1 319 ? 8.345 -11.832 -10.518 1.00 88.12 319 ALA A N 1
ATOM 2470 C CA . ALA A 1 319 ? 8.929 -13.133 -10.848 1.00 88.12 319 ALA A CA 1
ATOM 2471 C C . ALA A 1 319 ? 8.648 -13.565 -12.299 1.00 88.12 319 ALA A C 1
ATOM 2473 O O . ALA A 1 319 ? 9.459 -14.267 -12.894 1.00 88.12 319 ALA A O 1
ATOM 2474 N N . LEU A 1 320 ? 7.526 -13.124 -12.878 1.00 84.06 320 LEU A N 1
ATOM 2475 C CA . LEU A 1 320 ? 7.185 -13.340 -14.289 1.00 84.06 320 LEU A CA 1
ATOM 2476 C C . LEU A 1 320 ? 7.933 -12.411 -15.249 1.00 84.06 320 LEU A C 1
ATOM 2478 O O . LEU A 1 320 ? 7.850 -12.585 -16.467 1.00 84.06 320 LEU A O 1
ATOM 2482 N N . TRP A 1 321 ? 8.652 -11.422 -14.720 1.00 80.50 321 TRP A N 1
ATOM 2483 C CA . TRP A 1 321 ? 9.504 -10.571 -15.529 1.00 80.50 321 TRP A CA 1
ATOM 2484 C C . TRP A 1 321 ? 10.561 -11.463 -16.180 1.00 80.50 321 TRP A C 1
ATOM 2486 O O . TRP A 1 321 ? 11.353 -12.108 -15.495 1.00 80.50 321 TRP A O 1
ATOM 2496 N N . ARG A 1 322 ? 10.545 -11.545 -17.512 1.00 63.81 322 ARG A N 1
ATOM 2497 C CA . ARG A 1 322 ? 11.628 -12.178 -18.267 1.00 63.81 322 ARG A CA 1
ATOM 2498 C C . ARG A 1 322 ? 12.850 -11.270 -18.124 1.00 63.81 322 ARG A C 1
ATOM 2500 O O . ARG A 1 322 ? 12.915 -10.235 -18.786 1.00 63.81 322 ARG A O 1
ATOM 2507 N N . TRP A 1 323 ? 13.693 -11.599 -17.146 1.00 56.41 323 TRP A N 1
ATOM 2508 C CA . TRP A 1 323 ? 14.937 -10.898 -16.829 1.00 56.41 323 TRP A CA 1
ATOM 2509 C C . TRP A 1 323 ? 15.962 -11.060 -17.946 1.00 56.41 323 TRP A C 1
ATOM 2511 O O . TRP A 1 323 ? 16.074 -12.189 -18.475 1.00 56.41 323 TRP A O 1
#

Foldseek 3Di:
DPDPPVVVVVVVVVVVVVVVVVVVVVVVVVVPDPDPPPPPCVLVVVQVDQQVQFPVDSVHDDDGDPCVVQCVVLPNDPPRDDPVVSVVVVVVLVVLVVLLVVLLCQLLVLLCCCVPPVNLLNPQQADDPVSLVSNVVSLVSNVVSLVVNVPVVDPDPVCLPPPPVNVLSVVLVVLSVVLVVLSCCRPPPLNVVSNVVCLLDHDDPDADEAELVRFLVQQLPPNHFFWEAALFWIWTCCVPPQCNNQDHPNPDGGSYYCNVVLVVDPVHCVVRSVTHTRHGYQYPPPDRPDSPPDPSSVVSNVSSVSSSVSSVVSVVSVVPPPD

pLDDT: mean 78.16, std 17.01, range [35.81, 97.88]

Secondary structure (DSSP, 8-state):
--SSHHHHHHHHHHHHHHHHHHHHHHHHHTTSS-------HHHHHTT---GGGTBSSTTS-SSB-HHHHHHHHTTS-SSPPPHHHHHHHHHHHHHHHHHHHHHHHHHHHHHHHIIIII-GGG-TTS--HHHHHHHHHHHHHHHHHHHHHHHHH-S-TTHHHHSHHHHHHHHHHHHHHHHHHHHHHIIIIIHHHHHHHHHSS---SSPEEEPHHHHHTTBS-TT--BEEEETTEEEE-TT-TTSTTSEETTTEETTSB-HHHHHTSSSTTGGGGGS-EEEEEPPSSSS---GGG-HHHHHHHHHHHHHHHHHHHHHHHHHTS--

Radius of gyration: 31.25 Å; chains: 1; bounding box: 71×68×84 Å

Sequence (323 aa):
MRTGQLIEGVGLIFRRSSWVIFGITLSSIFLFLPVETASHPEYAIQTNQPCEGCHIDPGGGGILNSTGEAFRTRGHRWPIPTARAYIWQRCLQLTVGWLHLAAAVAWLGAILFIHLILSPRTVEGGIPTKEIVYSWACIIILVSTGIYLSIAKLNSLAELTSTTFGEILLVKSSLFLLMLCSASLVTFVINPRLKRYKGGQPLQPVQKIFTLEELETFAGKEGKGIYVAVWGRVYDLSQSRLWKTGAHMQRHEAGKELGEALVQSPHGEKPLEKFPIIGVLTSITGAAPGPGNFPYQKLFLVLAYSNLLLALSIVFCVALWRW